Protein AF-A0A947VXH8-F1 (afdb_monomer)

Mean predicted aligned error: 11.14 Å

Secondary structure (DSSP, 8-state):
-HHHHHHHHHHHHHHHHHHHHHHHSTT--SSSS-HHHHHIIIIIHHHHHHHHHHHHHHHHHHTTTTS-HHHHHHHHHHHHHHHHHHHHHHHHHHHHHHHHTTS--TT-THHHHHHHHHHHHHHHHHHHHHHHHHHHHHHHHHHS-------HHHHHHHHHHHHHHHHHHHHHHHHH--TT-SS--HHHHHHHHHHHHHHHHHHHHHHH---SSGGGHHHHHHHHHHHHHHHHHHHHHH-HHHHHHHHHHH--HHHHTT-SSSTTTHHHHHHHHHHHHT-

Solvent-accessible surface area (backbone atoms only — not comparable to full-atom values): 15488 Å² total; per-residue (Å²): 108,68,69,59,54,51,62,67,42,46,63,57,50,47,52,49,52,49,53,50,49,63,70,72,54,70,92,62,76,75,80,76,54,56,67,67,58,50,41,46,58,74,49,42,45,55,52,50,47,54,50,53,52,51,52,51,50,49,38,47,58,52,41,45,92,82,43,53,74,66,55,52,51,49,53,55,48,51,52,51,51,53,49,48,52,54,49,50,51,53,50,51,53,57,52,54,51,64,60,54,74,72,68,79,56,92,89,62,63,62,56,61,59,46,50,49,51,48,55,55,49,50,51,47,51,52,50,54,48,51,51,49,52,54,48,49,55,18,54,49,22,74,81,39,47,35,80,50,93,63,57,67,69,60,46,53,51,49,37,53,51,22,22,53,49,12,40,52,52,44,49,51,47,62,72,66,36,63,83,90,50,92,86,75,51,58,54,60,55,51,50,50,51,42,49,52,55,38,50,50,49,52,52,48,42,72,74,67,59,72,68,101,45,52,32,33,40,55,36,49,26,51,48,30,15,32,46,28,23,42,52,50,54,49,42,49,72,74,31,69,67,52,35,49,51,52,44,57,70,59,58,42,71,77,47,58,80,67,58,49,83,63,98,58,43,70,69,64,54,56,59,55,58,54,55,64,73,74,106

Radius of gyration: 21.34 Å; Cα contacts (8 Å, |Δi|>4): 171; chains: 1; bounding box: 48×43×65 Å

pLDDT: mean 75.25, std 17.63, range [38.81, 98.25]

Structure (mmCIF, N/CA/C/O backbone):
data_AF-A0A947VXH8-F1
#
_entry.id   AF-A0A947VXH8-F1
#
loop_
_atom_site.group_PDB
_atom_site.id
_atom_site.type_symbol
_atom_site.label_atom_id
_atom_site.label_alt_id
_atom_site.label_comp_id
_atom_site.label_asym_id
_atom_site.label_entity_id
_atom_site.label_seq_id
_atom_site.pdbx_PDB_ins_code
_atom_site.Cartn_x
_atom_site.Cartn_y
_atom_site.Cartn_z
_atom_site.occupancy
_atom_site.B_iso_or_equiv
_atom_site.auth_seq_id
_atom_site.auth_comp_id
_atom_site.auth_asym_id
_atom_site.auth_atom_id
_atom_site.pdbx_PDB_model_num
ATOM 1 N N . MET A 1 1 ? -0.983 -11.469 -20.029 1.00 56.12 1 MET A N 1
ATOM 2 C CA . MET A 1 1 ? -2.103 -10.559 -19.688 1.00 56.12 1 MET A CA 1
ATOM 3 C C . MET A 1 1 ? -2.972 -11.088 -18.547 1.00 56.12 1 MET A C 1
ATOM 5 O O . MET A 1 1 ? -3.083 -10.397 -17.545 1.00 56.12 1 MET A O 1
ATOM 9 N N . LEU A 1 2 ? -3.517 -12.311 -18.639 1.00 65.00 2 LEU A N 1
ATOM 10 C CA . LEU A 1 2 ? -4.359 -12.906 -17.585 1.00 65.00 2 LEU A CA 1
ATOM 11 C C . LEU A 1 2 ? -3.667 -12.973 -16.213 1.00 65.00 2 LEU A C 1
ATOM 13 O O . LEU A 1 2 ? -4.252 -12.554 -15.225 1.00 65.00 2 LEU A O 1
ATOM 17 N N . LEU A 1 3 ? -2.407 -13.424 -16.160 1.00 63.09 3 LEU A N 1
ATOM 18 C CA . LEU A 1 3 ? -1.633 -13.502 -14.912 1.00 63.09 3 LEU A CA 1
ATOM 19 C C . LEU A 1 3 ? -1.479 -12.132 -14.232 1.00 63.09 3 LEU A C 1
ATOM 21 O O . LEU A 1 3 ? -1.673 -12.019 -13.028 1.00 63.09 3 LEU A O 1
ATOM 25 N N . VAL A 1 4 ? -1.185 -11.086 -15.012 1.00 60.59 4 VAL A N 1
ATOM 26 C CA . VAL A 1 4 ? -1.066 -9.710 -14.508 1.00 60.59 4 VAL A CA 1
ATOM 27 C C . VAL A 1 4 ? -2.409 -9.252 -13.945 1.00 60.59 4 VAL A C 1
ATOM 29 O O . VAL A 1 4 ? -2.472 -8.828 -12.802 1.00 60.59 4 VAL A O 1
ATOM 32 N N . PHE A 1 5 ? -3.502 -9.429 -14.690 1.00 67.19 5 PHE A N 1
ATOM 33 C CA . PHE A 1 5 ? -4.848 -9.080 -14.226 1.00 67.19 5 PHE A CA 1
ATOM 34 C C . PHE A 1 5 ? -5.235 -9.810 -12.929 1.00 67.19 5 PHE A C 1
ATOM 36 O O . PHE A 1 5 ? -5.772 -9.201 -12.006 1.00 67.19 5 PHE A O 1
ATOM 43 N N . LEU A 1 6 ? -4.895 -11.097 -12.822 1.00 70.75 6 LEU A N 1
ATOM 44 C CA . LEU A 1 6 ? -5.161 -11.916 -11.640 1.00 70.75 6 LEU A CA 1
ATOM 45 C C . LEU A 1 6 ? -4.360 -11.430 -10.422 1.00 70.75 6 LEU A C 1
ATOM 47 O O . LEU A 1 6 ? -4.910 -11.342 -9.327 1.00 70.75 6 LEU A O 1
ATOM 51 N N . LEU A 1 7 ? -3.099 -11.030 -10.624 1.00 65.50 7 LEU A N 1
ATOM 52 C CA . LEU A 1 7 ? -2.254 -10.427 -9.587 1.00 65.50 7 LEU A CA 1
ATOM 53 C C . LEU A 1 7 ? -2.765 -9.056 -9.132 1.00 65.50 7 LEU A C 1
ATOM 55 O O . LEU A 1 7 ? -2.650 -8.730 -7.955 1.00 65.50 7 LEU A O 1
ATOM 59 N N . LEU A 1 8 ? -3.353 -8.267 -10.032 1.00 65.94 8 LEU A N 1
ATOM 60 C CA . LEU A 1 8 ? -3.939 -6.968 -9.690 1.00 65.94 8 LEU A CA 1
ATOM 61 C C . LEU A 1 8 ? -5.237 -7.097 -8.886 1.00 65.94 8 LEU A C 1
ATOM 63 O O . LEU A 1 8 ? -5.522 -6.271 -8.022 1.00 65.94 8 LEU A O 1
ATOM 67 N N . ILE A 1 9 ? -6.017 -8.143 -9.156 1.00 71.62 9 ILE A N 1
ATOM 68 C CA . ILE A 1 9 ? -7.325 -8.366 -8.536 1.00 71.62 9 ILE A CA 1
ATOM 69 C C . ILE A 1 9 ? -7.227 -9.138 -7.216 1.00 71.62 9 ILE A C 1
ATOM 71 O O . ILE A 1 9 ? -8.076 -8.954 -6.346 1.00 71.62 9 ILE A O 1
ATOM 75 N N . LEU A 1 10 ? -6.197 -9.965 -7.028 1.00 68.81 10 LEU A N 1
ATOM 76 C CA . LEU A 1 10 ? -6.011 -10.798 -5.833 1.00 68.81 10 LEU A CA 1
ATOM 77 C C . LEU A 1 10 ? -6.116 -10.021 -4.505 1.00 68.81 10 LEU A C 1
ATOM 79 O O . LEU A 1 10 ? -6.868 -10.465 -3.635 1.00 68.81 10 LEU A O 1
ATOM 83 N N . PRO A 1 11 ? -5.466 -8.851 -4.337 1.00 59.22 11 PRO A N 1
ATOM 84 C CA . PRO A 1 11 ? -5.607 -8.053 -3.119 1.00 59.22 11 PRO A CA 1
ATOM 85 C C . PRO A 1 11 ? -7.039 -7.543 -2.910 1.00 59.22 11 PRO A C 1
ATOM 87 O O . PRO A 1 11 ? -7.552 -7.565 -1.792 1.00 59.22 11 PRO A O 1
ATOM 90 N N . ILE A 1 12 ? -7.714 -7.140 -3.991 1.00 65.38 12 ILE A N 1
ATOM 91 C CA . ILE A 1 12 ? -9.094 -6.635 -3.962 1.00 65.38 12 ILE A CA 1
ATOM 92 C C . ILE A 1 12 ? -10.063 -7.760 -3.580 1.00 65.38 12 ILE A C 1
ATOM 94 O O . ILE A 1 12 ? -10.933 -7.566 -2.729 1.00 65.38 12 ILE A O 1
ATOM 98 N N . LEU A 1 13 ? -9.896 -8.953 -4.158 1.00 69.44 13 LEU A N 1
ATOM 99 C CA . LEU A 1 13 ? -10.679 -10.135 -3.796 1.00 69.44 13 LEU A CA 1
ATOM 100 C C . LEU A 1 13 ? -10.416 -10.550 -2.352 1.00 69.44 13 LEU A C 1
ATOM 102 O O . LEU A 1 13 ? -11.371 -10.786 -1.620 1.00 69.44 13 LEU A O 1
ATOM 106 N N . GLY A 1 14 ? -9.155 -10.569 -1.916 1.00 65.69 14 GLY A N 1
ATOM 107 C CA . GLY A 1 14 ? -8.789 -10.861 -0.531 1.00 65.69 14 GLY A CA 1
ATOM 108 C C . GLY A 1 14 ? -9.429 -9.887 0.460 1.00 65.69 14 GLY A C 1
ATOM 109 O O . GLY A 1 14 ? -9.957 -10.307 1.483 1.00 65.69 14 GLY A O 1
ATOM 110 N N . MET A 1 15 ? -9.474 -8.590 0.155 1.00 59.06 15 MET A N 1
ATOM 111 C CA . MET A 1 15 ? -10.184 -7.618 0.997 1.00 59.06 15 MET A CA 1
ATOM 112 C C . MET A 1 15 ? -11.704 -7.824 0.966 1.00 59.06 15 MET A C 1
ATOM 114 O O . MET A 1 15 ? -12.359 -7.778 2.006 1.00 59.06 15 MET A O 1
ATOM 118 N N . THR A 1 16 ? -12.267 -8.094 -0.214 1.00 63.12 16 THR A N 1
ATOM 119 C CA . THR A 1 16 ? -13.716 -8.254 -0.408 1.00 63.12 16 THR A CA 1
ATOM 120 C C . THR A 1 16 ? -14.242 -9.502 0.294 1.00 63.12 16 THR A C 1
ATOM 122 O O . THR A 1 16 ? -15.236 -9.428 1.013 1.00 63.12 16 THR A O 1
ATOM 125 N N . VAL A 1 17 ? -13.556 -10.638 0.144 1.00 64.19 17 VAL A N 1
ATOM 126 C CA . VAL A 1 17 ? -13.882 -11.891 0.838 1.00 64.19 17 VAL A CA 1
ATOM 127 C C . VAL A 1 17 ? -13.834 -11.676 2.348 1.00 64.19 17 VAL A C 1
ATOM 129 O O . VAL A 1 17 ? -14.751 -12.097 3.047 1.00 64.19 17 VAL A O 1
ATOM 132 N N . GLY A 1 18 ? -12.849 -10.931 2.850 1.00 57.16 18 GLY A N 1
ATOM 133 C CA . GLY A 1 18 ? -12.725 -10.654 4.281 1.00 57.16 18 GLY A CA 1
ATOM 134 C C . GLY A 1 18 ? -13.836 -9.811 4.830 1.00 57.16 18 GLY A C 1
ATOM 135 O O . GLY A 1 18 ? -14.418 -10.139 5.862 1.00 57.16 18 GLY A O 1
ATOM 136 N N . PHE A 1 19 ? -14.190 -8.771 4.090 1.00 57.06 19 PHE A N 1
ATOM 137 C CA . PHE A 1 19 ? -15.313 -7.925 4.432 1.00 57.06 19 PHE A CA 1
ATOM 138 C C . PHE A 1 19 ? -16.643 -8.697 4.427 1.00 57.06 19 PHE A C 1
ATOM 140 O O . PHE A 1 19 ? -17.452 -8.546 5.343 1.00 57.06 19 PHE A O 1
ATOM 147 N N . ILE A 1 20 ? -16.865 -9.553 3.423 1.00 61.38 20 ILE A N 1
ATOM 148 C CA . ILE A 1 20 ? -18.061 -10.397 3.307 1.00 61.38 20 ILE A CA 1
ATOM 149 C C . ILE A 1 20 ? -18.133 -11.379 4.480 1.00 61.38 20 ILE A C 1
ATOM 151 O O . ILE A 1 20 ? -19.142 -11.406 5.183 1.00 61.38 20 ILE A O 1
ATOM 155 N N . PHE A 1 21 ? -17.071 -12.141 4.745 1.00 57.16 21 PHE A N 1
ATOM 156 C CA . PHE A 1 21 ? -17.050 -13.092 5.859 1.00 57.16 21 PHE A CA 1
ATOM 157 C C . PHE A 1 21 ? -17.277 -12.395 7.201 1.00 57.16 21 PHE A C 1
ATOM 159 O O . PHE A 1 21 ? -18.164 -12.806 7.947 1.00 57.16 21 PHE A O 1
ATOM 166 N N . TYR A 1 22 ? -16.582 -11.285 7.468 1.00 54.47 22 TYR A N 1
ATOM 167 C CA . TYR A 1 22 ? -16.789 -10.489 8.680 1.00 54.47 22 TYR A CA 1
ATOM 168 C C . TYR A 1 22 ? -18.253 -10.055 8.851 1.00 54.47 22 TYR A C 1
ATOM 170 O O . TYR A 1 22 ? -18.817 -10.143 9.941 1.00 54.47 22 TYR A O 1
ATOM 178 N N . ARG A 1 23 ? -18.906 -9.638 7.759 1.00 55.66 23 ARG A N 1
ATOM 179 C CA . ARG A 1 23 ? -20.305 -9.198 7.774 1.00 55.66 23 ARG A CA 1
ATOM 180 C C . ARG A 1 23 ? -21.299 -10.334 8.033 1.00 55.66 23 ARG A C 1
ATOM 182 O O . ARG A 1 23 ? -22.313 -10.093 8.686 1.00 55.66 23 ARG A O 1
ATOM 189 N N . PHE A 1 24 ? -21.053 -11.536 7.510 1.00 63.22 24 PHE A N 1
ATOM 190 C CA . PHE A 1 24 ? -22.023 -12.639 7.558 1.00 63.22 24 PHE A CA 1
ATOM 191 C C . PHE A 1 24 ? -21.820 -13.618 8.724 1.00 63.22 24 PHE A C 1
ATOM 193 O O . PHE A 1 24 ? -22.759 -14.335 9.065 1.00 63.22 24 PHE A O 1
ATOM 200 N N . GLN A 1 25 ? -20.652 -13.645 9.375 1.00 56.59 25 GLN A N 1
ATOM 201 C CA . GLN A 1 25 ? -20.334 -14.630 10.424 1.00 56.59 25 GLN A CA 1
ATOM 202 C C . GLN A 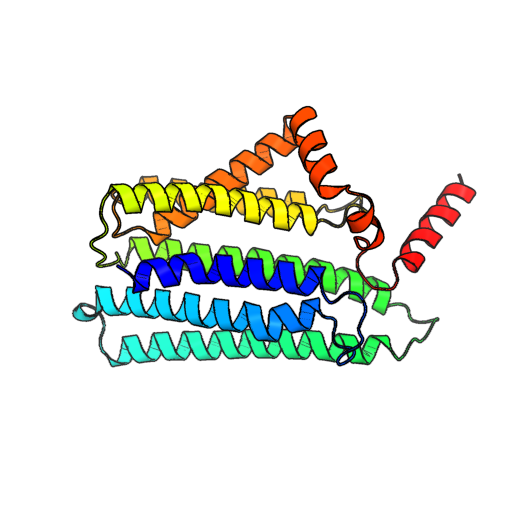1 25 ? -20.566 -14.158 11.867 1.00 56.59 25 GLN A C 1
ATOM 204 O O . GLN A 1 25 ? -20.073 -14.786 12.802 1.00 56.59 25 GLN A O 1
ATOM 209 N N . GLY A 1 26 ? -21.343 -13.087 12.059 1.00 44.88 26 GLY A N 1
ATOM 210 C CA . GLY A 1 26 ? -21.628 -12.488 13.365 1.00 44.88 26 GLY A CA 1
ATOM 211 C C . GLY A 1 26 ? -21.722 -13.484 14.536 1.00 44.88 26 GLY A C 1
ATOM 212 O O . GLY A 1 26 ? -22.539 -14.404 14.525 1.00 44.88 26 GLY A O 1
ATOM 213 N N . LYS A 1 27 ? -20.896 -13.236 15.564 1.00 47.03 27 LYS A N 1
ATOM 214 C CA . LYS A 1 27 ? -20.970 -13.793 16.930 1.00 47.03 27 LYS A CA 1
ATOM 215 C C . LYS A 1 27 ? -20.927 -15.321 17.088 1.00 47.03 27 LYS A C 1
ATOM 217 O O . LYS A 1 27 ? -21.407 -15.823 18.101 1.00 47.03 27 LYS A O 1
ATOM 222 N N . LYS A 1 28 ? -20.388 -16.088 16.138 1.00 43.75 28 LYS A N 1
ATOM 223 C CA . LYS A 1 28 ? -20.191 -17.531 16.363 1.00 43.75 28 LYS A CA 1
ATOM 224 C C . LYS A 1 28 ? -18.760 -17.812 16.806 1.00 43.75 28 LYS A C 1
ATOM 226 O O . LYS A 1 28 ? -17.837 -17.661 16.015 1.00 43.75 28 LYS A O 1
ATOM 231 N N . ASP A 1 29 ? -18.627 -18.258 18.058 1.00 47.09 29 ASP A N 1
ATOM 232 C CA . ASP A 1 29 ? -17.407 -18.686 18.765 1.00 47.09 29 ASP A CA 1
ATOM 233 C C . ASP A 1 29 ? -16.728 -19.924 18.146 1.00 47.09 29 ASP A C 1
ATOM 235 O O . ASP A 1 29 ? -16.345 -20.869 18.841 1.00 47.09 29 ASP A O 1
ATOM 239 N N . LEU A 1 30 ? -16.570 -19.976 16.826 1.00 38.81 30 LEU A N 1
ATOM 240 C CA . LEU A 1 30 ? -15.744 -20.998 16.203 1.00 38.81 30 LEU A CA 1
ATOM 241 C C . LEU A 1 30 ? -14.279 -20.643 16.503 1.00 38.81 30 LEU A C 1
ATOM 243 O O . LEU A 1 30 ? -13.701 -19.759 15.885 1.00 38.81 30 LEU A O 1
ATOM 247 N N . PHE A 1 31 ? -13.727 -21.342 17.502 1.00 41.84 31 PHE A N 1
ATOM 248 C CA . PHE A 1 31 ? -12.346 -21.312 18.015 1.00 41.84 31 PHE A CA 1
ATOM 249 C C . PHE A 1 31 ? -11.973 -20.290 19.101 1.00 41.84 31 PHE A C 1
ATOM 251 O O . PHE A 1 31 ? -10.841 -20.344 19.576 1.00 41.84 31 PHE A O 1
ATOM 258 N N . LYS A 1 32 ? -12.877 -19.413 19.570 1.00 49.34 32 LYS A N 1
ATOM 259 C CA . LYS A 1 32 ? -12.555 -18.316 20.527 1.00 49.34 32 LYS A CA 1
ATOM 260 C C . LYS A 1 32 ? -11.380 -17.416 20.088 1.00 49.34 32 LYS A C 1
ATOM 262 O O . LYS A 1 32 ? -10.896 -16.618 20.883 1.00 49.34 32 LYS A O 1
ATOM 267 N N . ILE A 1 33 ? -10.902 -17.573 18.856 1.00 50.28 33 ILE A N 1
ATOM 268 C CA . ILE A 1 33 ? -9.989 -16.657 18.186 1.00 50.28 33 ILE A CA 1
ATOM 269 C C . ILE A 1 33 ? -10.886 -15.567 17.616 1.00 50.28 33 ILE A C 1
ATOM 271 O O . ILE A 1 33 ? -11.900 -15.880 16.991 1.00 50.28 33 ILE A O 1
ATOM 275 N N . ASP A 1 34 ? -10.529 -14.308 17.848 1.00 59.62 34 ASP A N 1
ATOM 276 C CA . ASP A 1 34 ? -11.215 -13.179 17.230 1.00 59.62 34 ASP A CA 1
ATOM 277 C C . ASP A 1 34 ? -11.275 -13.416 15.710 1.00 59.62 34 ASP A C 1
ATOM 279 O O . ASP A 1 34 ? -10.246 -13.622 15.059 1.00 59.62 34 ASP A O 1
ATOM 283 N N . LEU A 1 35 ? -12.485 -13.444 15.143 1.00 57.75 35 LEU A N 1
ATOM 284 C CA . LEU A 1 35 ? -12.728 -13.701 13.719 1.00 57.75 35 LEU A CA 1
ATOM 285 C C . LEU A 1 35 ? -11.850 -12.804 12.830 1.00 57.75 35 LEU A C 1
ATOM 287 O O . LEU A 1 35 ? -11.390 -13.226 11.768 1.00 57.75 35 LEU A O 1
ATOM 291 N N . VAL A 1 36 ? -11.581 -11.581 13.292 1.00 57.62 36 VAL A N 1
ATOM 292 C CA . VAL A 1 36 ? -10.704 -10.615 12.627 1.00 57.62 36 VAL A CA 1
ATOM 293 C C . VAL A 1 36 ? -9.255 -11.112 12.597 1.00 57.62 36 VAL A C 1
ATOM 295 O O . VAL A 1 36 ? -8.622 -11.116 11.540 1.00 57.62 36 VAL A O 1
ATOM 298 N N . GLN A 1 37 ? -8.738 -11.597 13.727 1.00 64.12 37 GLN A N 1
ATOM 299 C CA . GLN A 1 37 ? -7.389 -12.162 13.829 1.00 64.12 37 GLN A CA 1
ATOM 300 C C . GLN A 1 37 ? -7.239 -13.434 12.993 1.00 64.12 37 GLN A C 1
ATOM 302 O O . GLN A 1 37 ? -6.219 -13.613 12.322 1.00 64.12 37 GLN A O 1
ATOM 307 N N . PHE A 1 38 ? -8.263 -14.293 12.983 1.00 67.94 38 PHE A N 1
ATOM 308 C CA . PHE A 1 38 ? -8.296 -15.473 12.123 1.00 67.94 38 PHE A CA 1
ATOM 309 C C . PHE A 1 38 ? -8.213 -15.069 10.648 1.00 67.94 38 PHE A C 1
ATOM 311 O O . PHE A 1 38 ? -7.389 -15.596 9.903 1.00 67.94 38 PHE A O 1
ATOM 318 N N . TYR A 1 39 ? -9.010 -14.084 10.229 1.00 66.12 39 TYR A N 1
ATOM 319 C CA . TYR A 1 39 ? -9.008 -13.619 8.848 1.00 66.12 39 TYR A CA 1
ATOM 320 C C . TYR A 1 39 ? -7.652 -13.042 8.427 1.00 66.12 39 TYR A C 1
ATOM 322 O O . TYR A 1 39 ? -7.111 -13.406 7.377 1.00 66.12 39 TYR A O 1
ATOM 330 N N . TYR A 1 40 ? -7.075 -12.166 9.255 1.00 67.62 40 TYR A N 1
ATOM 331 C CA . TYR A 1 40 ? -5.768 -11.578 8.978 1.00 67.62 40 TYR A CA 1
ATOM 332 C C . TYR A 1 40 ? -4.673 -12.635 8.878 1.00 67.62 40 TYR A C 1
ATOM 334 O O . TYR A 1 40 ? -3.866 -12.592 7.950 1.00 67.62 40 TYR A O 1
ATOM 342 N N . THR A 1 41 ? -4.680 -13.603 9.791 1.00 73.88 41 THR A N 1
ATOM 343 C CA . THR A 1 41 ? -3.629 -14.617 9.889 1.00 73.88 41 THR A CA 1
ATOM 344 C C . THR A 1 41 ? -3.754 -15.676 8.796 1.00 73.88 41 THR A C 1
ATOM 346 O O . THR A 1 41 ? -2.769 -16.013 8.152 1.00 73.88 41 THR A O 1
ATOM 349 N N . PHE A 1 42 ? -4.951 -16.201 8.541 1.00 73.25 42 PHE A N 1
ATOM 350 C CA . PHE A 1 42 ? -5.110 -17.388 7.695 1.00 73.25 42 PHE A CA 1
ATOM 351 C C . PHE A 1 42 ? -5.553 -17.094 6.263 1.00 73.25 42 PHE A C 1
ATOM 353 O O . PHE A 1 42 ? -5.442 -17.973 5.413 1.00 73.25 42 PHE A O 1
ATOM 360 N N . ILE A 1 43 ? -6.038 -15.882 5.972 1.00 73.25 43 ILE A N 1
ATOM 361 C CA . ILE A 1 43 ? -6.506 -15.523 4.627 1.00 73.25 43 ILE A CA 1
ATOM 362 C C . ILE A 1 43 ? -5.719 -14.335 4.082 1.00 73.25 43 ILE A C 1
ATOM 364 O O . ILE A 1 43 ? -5.056 -14.462 3.052 1.00 73.25 43 ILE A O 1
ATOM 368 N N . LEU A 1 44 ? -5.739 -13.192 4.773 1.00 70.00 44 LEU A N 1
ATOM 369 C CA . LEU A 1 44 ? -5.125 -11.975 4.241 1.00 70.00 44 LEU A CA 1
ATOM 370 C C . LEU A 1 44 ? -3.599 -12.092 4.151 1.00 70.00 44 LEU A C 1
ATOM 372 O O . LEU A 1 44 ? -3.034 -11.807 3.099 1.00 70.00 44 LEU A O 1
ATOM 376 N N . SER A 1 45 ? -2.931 -12.521 5.225 1.00 78.94 45 SER A N 1
ATOM 377 C CA . SER A 1 45 ? -1.469 -12.603 5.259 1.00 78.94 45 SER A CA 1
ATOM 378 C C . SER A 1 45 ? -0.905 -13.575 4.206 1.00 78.94 45 SER A C 1
ATOM 380 O O . SER A 1 45 ? -0.025 -13.153 3.456 1.00 78.94 45 SER A O 1
ATOM 382 N N . PRO A 1 46 ? -1.445 -14.799 4.012 1.00 77.81 46 PRO A N 1
ATOM 383 C CA . PRO A 1 46 ? -1.020 -15.679 2.921 1.00 77.81 46 PRO A CA 1
ATOM 384 C C . PRO A 1 46 ? -1.264 -15.097 1.522 1.00 77.81 46 PRO A C 1
ATOM 386 O O . PRO A 1 46 ? -0.414 -15.238 0.645 1.00 77.81 46 PRO A O 1
ATOM 389 N N . ILE A 1 47 ? -2.389 -14.407 1.299 1.00 78.62 47 ILE A N 1
ATOM 390 C CA . ILE A 1 47 ? -2.662 -13.736 0.016 1.00 78.62 47 ILE A CA 1
ATOM 391 C C . ILE A 1 47 ? -1.623 -12.642 -0.247 1.00 78.62 47 ILE A C 1
ATOM 393 O O . ILE A 1 47 ? -1.054 -12.577 -1.337 1.00 78.62 47 ILE A O 1
ATOM 397 N N . VAL A 1 48 ? -1.349 -11.806 0.757 1.00 78.06 48 VAL A N 1
ATOM 398 C CA . VAL A 1 48 ? -0.340 -10.744 0.675 1.00 78.06 48 VAL A CA 1
ATOM 399 C C . VAL A 1 48 ? 1.050 -11.340 0.460 1.00 78.06 48 VAL A C 1
ATOM 401 O O . VAL A 1 48 ? 1.795 -10.832 -0.372 1.00 78.06 48 VAL A O 1
ATOM 404 N N . PHE A 1 49 ? 1.383 -12.444 1.132 1.00 85.06 49 PHE A N 1
ATOM 405 C CA . PHE A 1 49 ? 2.638 -13.162 0.929 1.00 85.06 49 PHE A CA 1
ATOM 406 C C . PHE A 1 49 ? 2.818 -13.585 -0.523 1.00 85.06 49 PHE A C 1
ATOM 408 O O . PHE A 1 49 ? 3.812 -13.225 -1.148 1.00 85.06 49 PHE A O 1
ATOM 415 N N . VAL A 1 50 ? 1.845 -14.322 -1.067 1.00 83.50 50 VAL A N 1
ATOM 416 C CA . VAL A 1 50 ? 1.884 -14.808 -2.450 1.00 83.50 50 VAL A CA 1
ATOM 417 C C . VAL A 1 50 ? 1.981 -13.635 -3.417 1.00 83.50 50 VAL A C 1
ATOM 419 O O . VAL A 1 50 ? 2.762 -13.683 -4.368 1.00 83.50 50 VAL A O 1
ATOM 422 N N . TRP A 1 51 ? 1.236 -12.561 -3.159 1.00 82.31 51 TRP A N 1
ATOM 423 C CA . TRP A 1 51 ? 1.256 -11.367 -3.991 1.00 82.31 51 TRP A CA 1
ATOM 424 C C . TRP A 1 51 ? 2.629 -10.682 -3.994 1.00 82.31 51 TRP A C 1
ATOM 426 O O . TRP A 1 51 ? 3.218 -10.526 -5.064 1.00 82.31 51 TRP A O 1
ATOM 436 N N . ILE A 1 52 ? 3.182 -10.343 -2.822 1.00 82.31 52 ILE A N 1
ATOM 437 C CA . ILE A 1 52 ? 4.500 -9.696 -2.717 1.00 82.31 52 ILE A CA 1
ATOM 438 C C . ILE A 1 52 ? 5.585 -10.611 -3.288 1.00 82.31 52 ILE A C 1
ATOM 440 O O . ILE A 1 52 ? 6.412 -10.157 -4.076 1.00 82.31 52 ILE A O 1
ATOM 444 N N . LYS A 1 53 ? 5.554 -11.904 -2.948 1.00 86.94 53 LYS A N 1
ATOM 445 C CA . LYS A 1 53 ? 6.506 -12.892 -3.463 1.00 86.94 53 LYS A CA 1
ATOM 446 C C . LYS A 1 53 ? 6.484 -12.939 -4.987 1.00 86.94 53 LYS A C 1
ATOM 448 O O . LYS A 1 53 ? 7.536 -12.926 -5.618 1.00 86.94 53 LYS A O 1
ATOM 453 N N . THR A 1 54 ? 5.295 -12.919 -5.587 1.00 83.88 54 THR A N 1
ATOM 454 C CA . THR A 1 54 ? 5.164 -12.896 -7.048 1.00 83.88 54 THR A CA 1
ATOM 455 C C . THR A 1 54 ? 5.705 -11.596 -7.641 1.00 83.88 54 THR A C 1
ATOM 457 O O . THR A 1 54 ? 6.387 -11.640 -8.659 1.00 83.88 54 THR A O 1
ATOM 460 N N . MET A 1 55 ? 5.465 -10.441 -7.010 1.00 81.31 55 MET A N 1
ATOM 461 C CA . MET A 1 55 ? 6.035 -9.167 -7.470 1.00 81.31 55 MET A CA 1
ATOM 462 C C . MET A 1 55 ? 7.567 -9.172 -7.413 1.00 81.31 55 MET A C 1
ATOM 464 O O . MET A 1 55 ? 8.210 -8.777 -8.382 1.00 81.31 55 MET A O 1
ATOM 468 N N . ILE A 1 56 ? 8.151 -9.669 -6.319 1.00 85.00 56 ILE A N 1
ATOM 469 C CA . ILE A 1 56 ? 9.606 -9.815 -6.172 1.00 85.00 56 ILE A CA 1
ATOM 470 C C . ILE A 1 56 ? 10.152 -10.758 -7.242 1.00 85.00 56 ILE A C 1
ATOM 472 O O . ILE A 1 56 ? 11.100 -10.405 -7.937 1.00 85.00 56 ILE A O 1
ATOM 476 N N . PHE A 1 57 ? 9.529 -11.921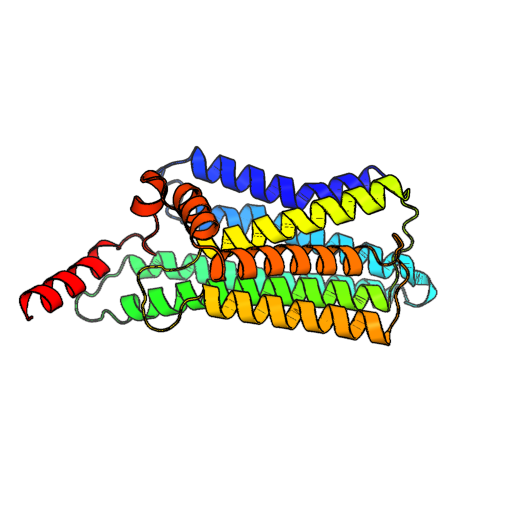 -7.431 1.00 86.44 57 PHE A N 1
ATOM 477 C CA . PHE A 1 57 ? 9.928 -12.868 -8.467 1.00 86.44 57 PHE A CA 1
ATOM 478 C C . PHE A 1 57 ? 9.924 -12.227 -9.860 1.00 86.44 57 PHE A C 1
ATOM 480 O O . PHE A 1 57 ? 10.895 -12.365 -10.598 1.00 86.44 57 PHE A O 1
ATOM 487 N N . LEU A 1 58 ? 8.872 -11.481 -10.212 1.00 83.06 58 LEU A N 1
ATOM 488 C CA . LEU A 1 58 ? 8.778 -10.804 -11.508 1.00 83.06 58 LEU A CA 1
ATOM 489 C C . LEU A 1 58 ? 9.828 -9.695 -11.668 1.00 83.06 58 LEU A C 1
ATOM 491 O O . LEU A 1 58 ? 10.402 -9.565 -12.749 1.00 83.06 58 LEU A O 1
ATOM 495 N N . LEU A 1 59 ? 10.116 -8.932 -10.607 1.00 84.69 59 LEU A N 1
ATOM 496 C CA . LEU A 1 59 ? 11.190 -7.929 -10.594 1.00 84.69 59 LEU A CA 1
ATOM 497 C C . LEU A 1 59 ? 12.564 -8.569 -10.835 1.00 84.69 59 LEU A C 1
ATOM 499 O O . LEU A 1 59 ? 13.342 -8.076 -11.654 1.00 84.69 59 LEU A O 1
ATOM 503 N N . LEU A 1 60 ? 12.847 -9.685 -10.157 1.00 87.38 60 LEU A N 1
ATOM 504 C CA . LEU A 1 60 ? 14.100 -10.428 -10.301 1.00 87.38 60 LEU A CA 1
ATOM 505 C C . LEU A 1 60 ? 14.215 -11.076 -11.685 1.00 87.38 60 LEU A C 1
ATOM 507 O O . LEU A 1 60 ? 15.264 -10.993 -12.318 1.00 87.38 60 LEU A O 1
ATOM 511 N N . GLN A 1 61 ? 13.132 -11.675 -12.190 1.00 84.19 61 GLN A N 1
ATOM 512 C CA . GLN A 1 61 ? 13.108 -12.321 -13.502 1.00 84.19 61 GLN A CA 1
ATOM 513 C C . GLN A 1 61 ? 13.325 -11.315 -14.638 1.00 84.19 61 GLN A C 1
ATOM 515 O O . GLN A 1 61 ? 14.086 -11.595 -15.563 1.00 84.19 61 GLN A O 1
ATOM 520 N N . ALA A 1 62 ? 12.696 -10.136 -14.568 1.00 82.00 62 ALA A N 1
ATOM 521 C CA . ALA A 1 62 ? 12.878 -9.079 -15.564 1.00 82.00 62 ALA A CA 1
ATOM 522 C C . ALA A 1 62 ? 14.353 -8.655 -15.704 1.00 82.00 62 ALA A C 1
ATOM 524 O O . ALA A 1 62 ? 14.787 -8.258 -16.784 1.00 82.00 62 ALA A O 1
ATOM 525 N N . ASN A 1 63 ? 15.133 -8.815 -14.633 1.00 79.75 63 ASN A N 1
ATOM 526 C CA . ASN A 1 63 ? 16.532 -8.414 -14.547 1.00 79.75 63 ASN A CA 1
ATOM 527 C C . ASN A 1 63 ? 17.483 -9.616 -14.413 1.00 79.75 63 ASN A C 1
ATOM 529 O O . ASN A 1 63 ? 18.626 -9.465 -13.991 1.00 79.75 63 ASN A O 1
ATOM 533 N N . ALA A 1 64 ? 17.054 -10.810 -14.840 1.00 82.94 64 ALA A N 1
ATOM 534 C CA . ALA A 1 64 ? 17.844 -12.042 -14.742 1.00 82.94 64 ALA A CA 1
ATOM 535 C C . ALA A 1 64 ? 19.156 -12.026 -15.552 1.00 82.94 64 ALA A C 1
ATOM 537 O O . ALA A 1 64 ? 20.014 -12.875 -15.353 1.00 82.94 64 ALA A O 1
ATOM 538 N N . HIS A 1 65 ? 19.333 -11.066 -16.462 1.00 83.69 65 HIS A N 1
ATOM 539 C CA . HIS A 1 65 ? 20.600 -10.854 -17.167 1.00 83.69 65 HIS A CA 1
ATOM 540 C C . HIS A 1 65 ? 21.656 -10.143 -16.299 1.00 83.69 65 HIS A C 1
ATOM 542 O O . HIS A 1 65 ? 22.842 -10.226 -16.601 1.00 83.69 65 HIS A O 1
ATOM 548 N N . GLN A 1 66 ? 21.232 -9.452 -15.235 1.00 85.50 66 GLN A N 1
ATOM 549 C CA . GLN A 1 66 ? 22.097 -8.731 -14.292 1.00 85.50 66 GLN A CA 1
ATOM 550 C C . GLN A 1 66 ? 22.329 -9.514 -12.997 1.00 85.50 66 GLN A C 1
ATOM 552 O O . GLN A 1 66 ? 23.243 -9.191 -12.246 1.00 85.50 66 GLN A O 1
ATOM 557 N N . LEU A 1 67 ? 21.496 -10.522 -12.729 1.00 85.88 67 LEU A N 1
ATOM 558 C CA . LEU A 1 67 ? 21.498 -11.296 -11.494 1.00 85.88 67 LEU A CA 1
ATOM 559 C C . LEU A 1 67 ? 21.763 -12.768 -11.794 1.00 85.88 67 LEU A C 1
ATOM 561 O O . LEU A 1 67 ? 21.123 -13.376 -12.650 1.00 85.88 67 LEU A O 1
ATOM 565 N N . SER A 1 68 ? 22.668 -13.379 -11.042 1.00 89.75 68 SER A N 1
ATOM 566 C CA . SER A 1 68 ? 22.882 -14.819 -11.080 1.00 89.75 68 SER A CA 1
ATOM 567 C C . SER A 1 68 ? 21.685 -15.576 -10.491 1.00 89.75 68 SER A C 1
ATOM 569 O O . SER A 1 68 ? 20.984 -15.101 -9.596 1.00 89.75 68 SER A O 1
ATOM 571 N N . VAL A 1 69 ? 21.491 -16.826 -10.924 1.00 88.31 69 VAL A N 1
ATOM 572 C CA . VAL A 1 69 ? 20.452 -17.720 -10.370 1.00 88.31 69 VAL A CA 1
ATOM 573 C C . VAL A 1 69 ? 20.581 -17.862 -8.846 1.00 88.31 69 VAL A C 1
ATOM 575 O O . VAL A 1 69 ? 19.575 -17.953 -8.144 1.00 88.31 69 VAL A O 1
ATOM 578 N N . LYS A 1 70 ? 21.816 -17.837 -8.323 1.00 90.62 70 LYS A N 1
ATOM 579 C CA . LYS A 1 70 ? 22.086 -17.894 -6.880 1.00 90.62 70 LYS A CA 1
ATOM 580 C C . LYS A 1 70 ? 21.572 -16.652 -6.153 1.00 90.62 70 LYS A C 1
ATOM 582 O O . LYS A 1 70 ? 20.989 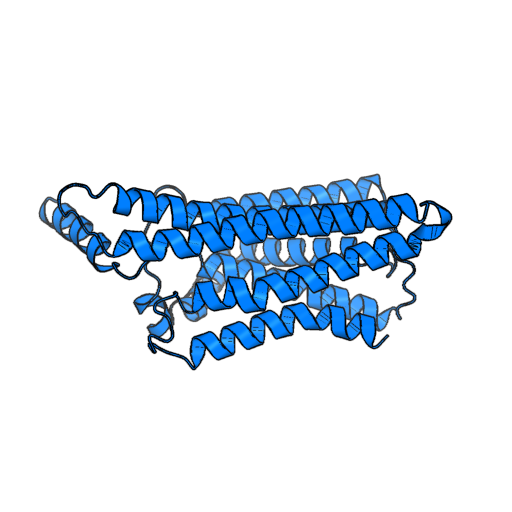-16.797 -5.085 1.00 90.62 70 LYS A O 1
ATOM 587 N N . GLU A 1 71 ? 21.756 -15.463 -6.721 1.00 88.06 71 GLU A N 1
ATOM 588 C CA . GLU A 1 71 ? 21.259 -14.208 -6.141 1.00 88.06 71 GLU A CA 1
ATOM 589 C C . GLU A 1 71 ? 19.733 -14.149 -6.170 1.00 88.06 71 GLU A C 1
ATOM 591 O O . GLU A 1 71 ? 19.118 -13.828 -5.157 1.00 88.06 71 GLU A O 1
ATOM 596 N N . ILE A 1 72 ? 19.115 -14.550 -7.286 1.00 88.56 72 ILE A N 1
ATOM 597 C CA . ILE A 1 72 ? 17.652 -14.630 -7.401 1.00 88.56 72 ILE A CA 1
ATOM 598 C C . ILE A 1 72 ? 17.086 -15.571 -6.328 1.00 88.56 72 ILE A C 1
ATOM 600 O O . ILE A 1 72 ? 16.161 -15.203 -5.601 1.00 88.56 72 ILE A O 1
ATOM 604 N N . TYR A 1 73 ? 17.673 -16.763 -6.182 1.00 88.44 73 TYR A N 1
ATOM 605 C CA . TYR A 1 73 ? 17.275 -17.728 -5.157 1.00 88.44 73 TYR A CA 1
ATOM 606 C C . TYR A 1 73 ? 17.493 -17.198 -3.732 1.00 88.44 73 TYR A C 1
ATOM 608 O O . TYR A 1 73 ? 16.637 -17.384 -2.864 1.00 88.44 73 TYR A O 1
ATOM 616 N N . ALA A 1 74 ? 18.616 -16.519 -3.482 1.00 90.00 74 ALA A N 1
ATOM 617 C CA . ALA A 1 74 ? 18.928 -15.946 -2.178 1.00 90.00 74 ALA A CA 1
ATOM 618 C C . ALA A 1 74 ? 17.919 -14.861 -1.777 1.00 90.00 74 ALA A C 1
ATOM 620 O O . ALA A 1 74 ? 17.440 -14.881 -0.645 1.00 90.00 74 ALA A O 1
ATOM 621 N N . VAL A 1 75 ? 17.545 -13.963 -2.696 1.00 88.69 75 VAL A N 1
ATOM 622 C CA . VAL A 1 75 ? 16.550 -12.910 -2.435 1.00 88.69 75 VAL A CA 1
ATOM 623 C C . VAL A 1 75 ? 15.160 -13.507 -2.194 1.00 88.69 75 VAL A C 1
ATOM 625 O O . VAL A 1 75 ?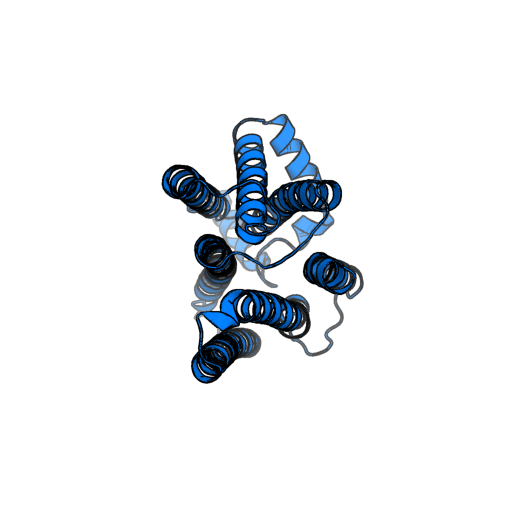 14.504 -13.128 -1.222 1.00 88.69 75 VAL A O 1
ATOM 628 N N . ASP A 1 76 ? 14.724 -14.474 -3.011 1.00 87.44 76 ASP A N 1
ATOM 629 C CA . ASP A 1 76 ? 13.430 -15.152 -2.821 1.00 87.44 76 ASP A CA 1
ATOM 630 C C . ASP A 1 76 ? 13.345 -15.865 -1.462 1.00 87.44 76 ASP A C 1
ATOM 632 O O . ASP A 1 76 ? 12.350 -15.758 -0.729 1.00 87.44 76 ASP A O 1
ATOM 636 N N . THR A 1 77 ? 14.425 -16.560 -1.098 1.00 87.50 77 THR A N 1
ATOM 637 C CA . THR A 1 77 ? 14.531 -17.283 0.170 1.00 87.50 77 THR A CA 1
ATOM 638 C C . THR A 1 77 ? 14.560 -16.312 1.345 1.00 87.50 77 THR A C 1
ATOM 640 O O . THR A 1 77 ? 13.796 -16.487 2.292 1.00 87.50 77 THR A O 1
ATOM 643 N N . ALA A 1 78 ? 15.382 -15.261 1.281 1.00 88.50 78 ALA A N 1
ATOM 644 C CA . ALA A 1 78 ? 15.485 -14.258 2.336 1.00 88.50 78 ALA A CA 1
ATOM 645 C C . ALA A 1 78 ? 14.138 -13.571 2.588 1.00 88.50 78 ALA A C 1
ATOM 647 O O . ALA A 1 78 ? 13.705 -13.483 3.736 1.00 88.50 78 ALA A O 1
ATOM 648 N N . PHE A 1 79 ? 13.433 -13.163 1.526 1.00 89.25 79 PHE A N 1
ATOM 649 C CA . PHE A 1 79 ? 12.088 -12.606 1.648 1.00 89.25 79 PHE A CA 1
ATOM 650 C C . PHE A 1 79 ? 11.130 -13.592 2.327 1.00 89.25 79 PHE A C 1
ATOM 652 O O . PHE A 1 79 ? 10.426 -13.222 3.265 1.00 89.25 79 PHE A O 1
ATOM 659 N N . SER A 1 80 ? 11.134 -14.855 1.893 1.00 89.38 80 SER A N 1
ATOM 660 C CA . SER A 1 80 ? 10.240 -15.884 2.436 1.00 89.38 80 SER A CA 1
ATOM 661 C C . SER A 1 80 ? 10.502 -16.162 3.917 1.00 89.38 80 SER A C 1
ATOM 663 O O . SER A 1 80 ? 9.557 -16.273 4.694 1.00 89.38 80 SER A O 1
ATOM 665 N N . VAL A 1 81 ? 11.773 -16.223 4.323 1.00 85.06 81 VAL A N 1
ATOM 666 C CA . VAL A 1 81 ? 12.175 -16.429 5.721 1.00 85.06 81 VAL A CA 1
ATOM 667 C C . VAL A 1 81 ? 11.792 -15.228 6.582 1.00 85.06 81 VAL A C 1
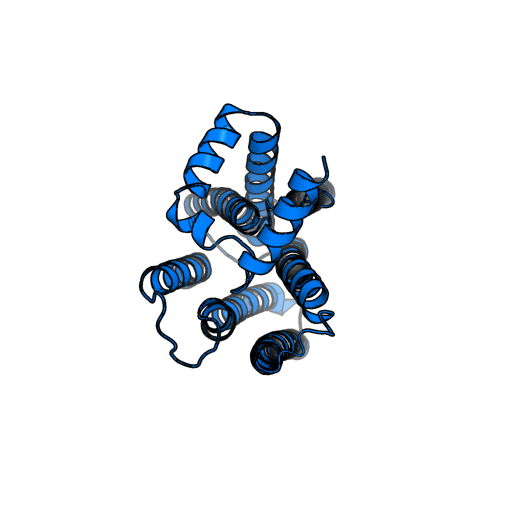ATOM 669 O O . VAL A 1 81 ? 11.169 -15.407 7.625 1.00 85.06 81 VAL A O 1
ATOM 672 N N . ILE A 1 82 ? 12.110 -14.005 6.144 1.00 83.06 82 ILE A N 1
ATOM 673 C CA . ILE A 1 82 ? 11.764 -12.780 6.882 1.00 83.06 82 ILE A CA 1
ATOM 674 C C . ILE A 1 82 ? 10.247 -12.666 7.034 1.00 83.06 82 ILE A C 1
ATOM 676 O O . ILE A 1 82 ? 9.756 -12.404 8.132 1.00 83.06 82 ILE A O 1
ATOM 680 N N . PHE A 1 83 ? 9.494 -12.913 5.960 1.00 86.31 83 PHE A N 1
ATOM 681 C CA . PHE A 1 83 ? 8.040 -12.894 6.014 1.00 86.31 83 PHE A CA 1
ATOM 682 C C . PHE A 1 83 ? 7.502 -13.941 6.989 1.00 86.31 83 PHE A C 1
ATOM 684 O O . PHE A 1 83 ? 6.653 -13.615 7.812 1.00 86.31 83 PHE A O 1
ATOM 691 N N . LEU A 1 84 ? 8.006 -15.179 6.935 1.00 80.94 84 LEU A N 1
ATOM 692 C CA . LEU A 1 84 ? 7.578 -16.247 7.836 1.00 80.94 84 LEU A CA 1
ATOM 693 C C . LEU A 1 84 ? 7.863 -15.898 9.302 1.00 80.94 84 LEU A C 1
ATOM 695 O O . LEU A 1 84 ? 7.019 -16.159 10.153 1.00 80.94 84 LEU A O 1
ATOM 699 N N . LEU A 1 85 ? 9.008 -15.275 9.597 1.00 76.00 85 LEU A N 1
ATOM 700 C CA . LEU A 1 85 ? 9.345 -14.811 10.945 1.00 76.00 85 LEU A CA 1
ATOM 701 C C . LEU A 1 85 ? 8.375 -13.730 11.431 1.00 76.00 85 LEU A C 1
ATOM 703 O O . LEU A 1 85 ? 7.853 -13.836 12.539 1.00 76.00 85 LEU A O 1
ATOM 707 N N . ILE A 1 86 ? 8.093 -12.723 10.597 1.00 78.88 86 ILE A N 1
ATOM 708 C CA . ILE A 1 86 ? 7.124 -11.663 10.916 1.00 78.88 86 ILE A CA 1
ATOM 709 C C . ILE A 1 86 ? 5.732 -12.267 11.117 1.00 78.88 86 ILE A C 1
ATOM 711 O O . ILE A 1 86 ? 5.063 -11.969 12.104 1.00 78.88 86 ILE A O 1
ATOM 715 N N . PHE A 1 87 ? 5.306 -13.144 10.210 1.00 82.00 87 PHE A N 1
ATOM 716 C CA . PHE A 1 87 ? 4.020 -13.823 10.272 1.00 82.00 87 PHE A CA 1
ATOM 717 C C . PHE A 1 87 ? 3.878 -14.656 11.546 1.00 82.00 87 PHE A C 1
ATOM 719 O O . PHE A 1 87 ? 2.895 -14.508 12.267 1.00 82.00 87 PHE A O 1
ATOM 726 N N . ALA A 1 88 ? 4.872 -15.491 11.853 1.00 73.94 88 ALA A N 1
ATOM 727 C CA . ALA A 1 88 ? 4.877 -16.322 13.048 1.00 73.94 88 ALA A CA 1
ATOM 728 C C . ALA A 1 88 ? 4.855 -15.465 14.317 1.00 73.94 88 ALA A C 1
ATOM 730 O O . ALA A 1 88 ? 4.095 -15.766 15.233 1.00 73.94 88 ALA A O 1
ATOM 731 N N . PHE A 1 89 ? 5.628 -14.375 14.359 1.00 72.75 89 PHE A N 1
ATOM 732 C CA . PHE A 1 89 ? 5.609 -13.432 15.474 1.00 72.75 89 PHE A CA 1
ATOM 733 C C . PHE A 1 89 ? 4.218 -12.816 15.669 1.00 72.75 89 PHE A C 1
ATOM 735 O O . PHE A 1 89 ? 3.679 -12.872 16.770 1.00 72.75 89 PHE A O 1
ATOM 742 N N . VAL A 1 90 ? 3.604 -12.292 14.603 1.00 71.38 90 VAL A N 1
ATOM 743 C CA . VAL A 1 90 ? 2.262 -11.688 14.657 1.00 71.38 90 VAL A CA 1
ATOM 744 C C . VAL A 1 90 ? 1.206 -12.717 15.061 1.00 71.38 90 VAL A C 1
ATOM 746 O O . VAL A 1 90 ? 0.381 -12.431 15.926 1.00 71.38 90 VAL A O 1
ATOM 749 N N . ALA A 1 91 ? 1.248 -13.924 14.493 1.00 71.12 91 ALA A N 1
ATOM 750 C CA . ALA A 1 91 ? 0.314 -14.998 14.814 1.00 71.12 91 ALA A CA 1
ATOM 751 C C . ALA A 1 91 ? 0.456 -15.457 16.274 1.00 71.12 91 ALA A C 1
ATOM 753 O O . ALA A 1 91 ? -0.541 -15.539 16.990 1.00 71.12 91 ALA A O 1
ATOM 754 N N . MET A 1 92 ? 1.684 -15.701 16.748 1.00 67.62 92 MET A N 1
ATOM 755 C CA . MET A 1 92 ? 1.946 -16.067 18.144 1.00 67.62 92 MET A CA 1
ATOM 756 C C . MET A 1 92 ? 1.484 -14.969 19.096 1.00 67.62 92 MET A C 1
ATOM 758 O O . MET A 1 92 ? 0.784 -15.264 20.059 1.00 67.62 92 MET A O 1
ATOM 762 N N . HIS A 1 93 ? 1.816 -13.713 18.800 1.00 67.12 93 HIS A N 1
ATOM 763 C CA . HIS A 1 93 ? 1.409 -12.556 19.593 1.00 67.12 93 HIS A CA 1
ATOM 764 C C . HIS A 1 93 ? -0.118 -12.406 19.662 1.00 67.12 93 HIS A C 1
ATOM 766 O O . HIS A 1 93 ? -0.688 -12.153 20.722 1.00 67.12 93 HIS A O 1
ATOM 772 N N . SER A 1 94 ? -0.798 -12.628 18.536 1.00 65.19 94 SER A N 1
ATOM 773 C CA . SER A 1 94 ? -2.259 -12.616 18.453 1.00 65.19 94 SER A CA 1
ATOM 774 C C . SER A 1 94 ? -2.891 -13.718 19.310 1.00 65.19 94 SER A C 1
ATOM 776 O O . SER A 1 94 ? -3.881 -13.481 20.000 1.00 65.19 94 SER A O 1
ATOM 778 N N . VAL A 1 95 ? -2.315 -14.922 19.294 1.00 63.78 95 VAL A N 1
ATOM 779 C CA . VAL A 1 95 ? -2.825 -16.082 20.036 1.00 63.78 95 VAL A CA 1
ATOM 780 C C . VAL A 1 95 ? -2.565 -15.951 21.541 1.00 63.78 95 VAL A C 1
ATOM 782 O O . VAL A 1 95 ? -3.471 -16.196 22.340 1.00 63.78 95 VAL A O 1
ATOM 785 N N . THR A 1 96 ? -1.366 -15.533 21.957 1.00 59.50 96 THR A N 1
ATOM 786 C CA . THR A 1 96 ? -0.996 -15.415 23.381 1.00 59.50 96 THR A CA 1
ATOM 787 C C . THR A 1 96 ? -1.809 -14.350 24.112 1.00 59.50 96 THR A C 1
ATOM 789 O O . THR A 1 96 ? -2.183 -14.564 25.268 1.00 59.50 96 THR A O 1
ATOM 792 N N . LYS A 1 97 ? -2.175 -13.254 23.434 1.00 58.25 97 LYS A N 1
ATOM 793 C CA . LYS A 1 97 ? -3.072 -12.224 23.982 1.00 58.25 97 LYS A CA 1
ATOM 794 C C . LYS A 1 97 ? -4.440 -12.806 24.364 1.00 58.25 97 LYS A C 1
ATOM 796 O O . LYS A 1 97 ? -4.931 -12.580 25.470 1.00 58.25 97 LYS A O 1
ATOM 801 N N . THR A 1 98 ? -5.028 -13.603 23.473 1.00 56.19 98 THR A N 1
ATOM 802 C CA . THR A 1 98 ? -6.356 -14.216 23.651 1.00 56.19 98 THR A CA 1
ATOM 803 C C . THR A 1 98 ? -6.393 -15.204 24.823 1.00 56.19 98 THR A C 1
ATOM 805 O O . THR A 1 98 ? -7.425 -15.359 25.479 1.00 56.19 98 THR A O 1
ATOM 808 N N . PHE A 1 99 ? -5.267 -15.852 25.139 1.00 54.88 99 PHE A N 1
ATOM 809 C CA . PHE A 1 99 ? -5.157 -16.727 26.309 1.00 54.88 99 PHE A CA 1
ATOM 810 C C . PHE A 1 99 ? -5.037 -15.959 27.633 1.00 54.88 99 PHE A C 1
ATOM 812 O O . PHE A 1 99 ? -5.644 -16.376 28.618 1.00 54.88 99 PHE A O 1
ATOM 819 N N . HIS A 1 100 ? -4.308 -14.839 27.668 1.00 49.41 100 HIS A N 1
ATOM 820 C CA . HIS A 1 100 ? -4.087 -14.075 28.905 1.00 49.41 100 HIS A CA 1
ATOM 821 C C . HIS A 1 100 ? -5.310 -13.264 29.359 1.00 49.41 100 HIS A C 1
ATOM 823 O O . HIS A 1 100 ? -5.542 -13.137 30.558 1.00 49.41 100 HIS A O 1
ATOM 829 N N . LEU A 1 101 ? -6.157 -12.807 28.430 1.00 53.34 101 LEU A N 1
ATOM 830 C CA . LEU A 1 101 ? -7.388 -12.059 28.740 1.00 53.34 101 LEU A CA 1
ATOM 831 C C . LEU A 1 101 ? -8.422 -12.842 29.583 1.00 53.34 101 LEU A C 1
ATOM 833 O O . LEU A 1 101 ? -9.368 -12.248 30.100 1.00 53.34 101 LEU A O 1
ATOM 837 N N . LYS A 1 102 ? -8.261 -14.165 29.746 1.00 52.38 102 LYS A N 1
ATOM 838 C CA . LYS A 1 102 ? -9.154 -15.006 30.565 1.00 52.38 102 LYS A CA 1
ATOM 839 C C . LYS A 1 102 ? -8.796 -15.069 32.050 1.00 52.38 102 LYS A C 1
ATOM 841 O O . LYS A 1 102 ? -9.675 -15.401 32.840 1.00 52.38 102 LYS A O 1
ATOM 846 N N . ASN A 1 103 ? -7.568 -14.732 32.439 1.00 51.97 103 ASN A N 1
ATOM 847 C CA . ASN A 1 103 ? -7.149 -14.702 33.841 1.00 51.97 103 ASN A CA 1
ATOM 848 C C . ASN A 1 103 ? -7.156 -13.250 34.334 1.00 51.97 103 ASN A C 1
ATOM 850 O O . ASN A 1 103 ? -6.120 -12.593 34.375 1.00 51.97 103 ASN A O 1
ATOM 854 N N . LYS A 1 104 ? -8.349 -12.733 34.650 1.00 53.66 104 LYS A N 1
ATOM 855 C CA . LYS A 1 104 ? -8.523 -11.379 35.195 1.00 53.66 104 LYS A CA 1
ATOM 856 C C . LYS A 1 104 ? -8.155 -11.355 36.680 1.00 53.66 104 LYS A C 1
ATOM 858 O O . LYS A 1 104 ? -8.877 -11.933 37.488 1.00 53.66 104 LYS A O 1
ATOM 863 N N . ASP A 1 105 ? -7.093 -10.636 37.029 1.00 52.25 105 ASP A N 1
ATOM 864 C CA . ASP A 1 105 ? -6.938 -10.074 38.371 1.00 52.25 105 ASP A CA 1
ATOM 865 C C . ASP A 1 105 ? -7.523 -8.646 38.360 1.00 52.25 105 ASP A C 1
ATOM 867 O O . ASP A 1 105 ? -6.985 -7.779 37.667 1.00 52.25 105 ASP A O 1
ATOM 871 N N . PRO A 1 106 ? -8.638 -8.380 39.064 1.00 53.31 106 PRO A N 1
ATOM 872 C CA . PRO A 1 106 ? -9.286 -7.069 39.079 1.00 53.31 106 PRO A CA 1
ATOM 873 C C . PRO A 1 106 ? -8.458 -5.963 39.758 1.00 53.31 106 PRO A C 1
ATOM 875 O O . PRO A 1 106 ? -8.827 -4.797 39.649 1.00 53.31 106 PRO A O 1
ATOM 878 N N . LEU A 1 107 ? -7.367 -6.297 40.460 1.00 49.31 107 LEU A N 1
ATOM 879 C CA . LEU A 1 107 ? -6.507 -5.328 41.153 1.00 49.31 107 LEU A CA 1
ATOM 880 C C . LEU A 1 107 ? -5.262 -4.920 40.349 1.00 49.31 107 LEU A C 1
ATOM 882 O O . LEU A 1 107 ? -4.575 -3.976 40.734 1.00 49.31 107 LEU A O 1
ATOM 886 N N . TYR A 1 108 ? -4.975 -5.600 39.237 1.00 46.66 108 TYR A N 1
ATOM 887 C CA . TYR A 1 108 ? -3.780 -5.391 38.417 1.00 46.66 108 TYR A CA 1
ATOM 888 C C . TYR A 1 108 ? -4.172 -5.134 36.958 1.00 46.66 108 TYR A C 1
ATOM 890 O O . TYR A 1 108 ? -3.920 -5.939 36.062 1.00 46.66 108 TYR A O 1
ATOM 898 N N . ASP A 1 109 ? -4.781 -3.978 36.690 1.00 52.41 109 ASP A N 1
ATOM 899 C CA . ASP A 1 109 ? -5.221 -3.622 35.335 1.00 52.41 109 ASP A CA 1
ATOM 900 C C . ASP A 1 109 ? -4.099 -3.019 34.464 1.00 52.41 109 ASP A C 1
ATOM 902 O O . ASP A 1 109 ? -4.294 -2.100 33.676 1.00 52.41 109 ASP A O 1
ATOM 906 N N . ILE A 1 110 ? -2.886 -3.576 34.577 1.00 49.00 110 ILE A N 1
ATOM 907 C CA . ILE A 1 110 ? -1.793 -3.328 33.618 1.00 49.00 110 ILE A CA 1
ATOM 908 C C . ILE A 1 110 ? -2.243 -3.751 32.211 1.00 49.00 110 ILE A C 1
ATOM 910 O O . ILE A 1 110 ? -1.762 -3.234 31.205 1.00 49.00 110 ILE A O 1
ATOM 914 N N . PHE A 1 111 ? -3.195 -4.683 32.127 1.00 46.84 111 PHE A N 1
ATOM 915 C CA . PHE A 1 111 ? -3.740 -5.181 30.876 1.00 46.84 111 PHE A CA 1
ATOM 916 C C . PHE A 1 111 ? -4.675 -4.195 30.166 1.00 46.84 111 PHE A C 1
ATOM 918 O O . PHE A 1 111 ? -4.702 -4.250 28.943 1.00 46.84 111 PHE A O 1
ATOM 925 N N . PHE A 1 112 ? -5.353 -3.266 30.848 1.00 48.56 112 PHE A N 1
ATOM 926 C CA . PHE A 1 112 ? -6.107 -2.180 30.201 1.00 48.56 112 PHE A CA 1
ATOM 927 C C . PHE A 1 112 ? -5.193 -1.236 29.413 1.00 48.56 112 PHE A C 1
ATOM 929 O O . PHE A 1 112 ? -5.414 -0.995 28.222 1.00 48.56 112 PHE A O 1
ATOM 936 N N . ASP A 1 113 ? -4.098 -0.789 30.030 1.00 50.34 113 ASP A N 1
ATOM 937 C CA . ASP A 1 113 ? -3.105 0.057 29.362 1.00 50.34 113 ASP A CA 1
ATOM 938 C C . ASP A 1 113 ? -2.294 -0.724 28.317 1.00 50.34 113 ASP A C 1
ATOM 940 O O . ASP A 1 113 ? -1.966 -0.192 27.253 1.00 50.34 113 ASP A O 1
ATOM 944 N N . ASN A 1 114 ? -2.008 -2.006 28.565 1.00 52.56 114 ASN A N 1
ATOM 945 C CA . ASN A 1 114 ? -1.268 -2.850 27.628 1.00 52.56 114 ASN A CA 1
ATOM 946 C C . ASN A 1 114 ? -2.131 -3.283 26.434 1.00 52.56 114 ASN A C 1
ATOM 948 O O . ASN A 1 114 ? -1.630 -3.349 25.320 1.00 52.56 114 ASN A O 1
ATOM 952 N N . GLU A 1 115 ? -3.432 -3.526 26.614 1.00 52.53 115 GLU A N 1
ATOM 953 C CA . GLU A 1 115 ? -4.364 -3.774 25.514 1.00 52.53 115 GLU A CA 1
ATOM 954 C C . GLU A 1 115 ? -4.480 -2.534 24.631 1.00 52.53 115 GLU A C 1
ATOM 956 O O . GLU A 1 115 ? -4.387 -2.667 23.413 1.00 52.53 115 GLU A O 1
ATOM 961 N N . TYR A 1 116 ? -4.572 -1.343 25.226 1.00 56.75 116 TYR A N 1
ATOM 962 C CA . TYR A 1 116 ? -4.543 -0.072 24.510 1.00 56.75 116 TYR A CA 1
ATOM 963 C C . TYR A 1 116 ? -3.242 0.135 23.720 1.00 56.75 116 TYR A C 1
ATOM 965 O O . TYR A 1 116 ? -3.291 0.325 22.500 1.00 56.75 116 TYR A O 1
ATOM 973 N N . ILE A 1 117 ? -2.085 0.071 24.389 1.00 58.12 117 ILE A N 1
ATOM 974 C CA . ILE A 1 117 ? -0.777 0.249 23.745 1.00 58.12 117 ILE A CA 1
ATOM 975 C C . ILE A 1 117 ? -0.604 -0.796 22.656 1.00 58.12 117 ILE A C 1
ATOM 977 O O . ILE A 1 117 ? -0.189 -0.465 21.554 1.00 58.12 117 ILE A O 1
ATOM 981 N N . HIS A 1 118 ? -0.963 -2.046 22.921 1.00 60.19 118 HIS A N 1
ATOM 982 C CA . HIS A 1 118 ? -0.797 -3.117 21.961 1.00 60.19 118 HIS A CA 1
ATOM 983 C C . HIS A 1 118 ? -1.716 -2.949 20.745 1.00 60.19 118 HIS A C 1
ATOM 985 O O . HIS A 1 118 ? -1.266 -3.113 19.613 1.00 60.19 118 HIS A O 1
ATOM 991 N N . LEU A 1 119 ? -2.984 -2.604 20.937 1.00 61.78 119 LEU A N 1
ATOM 992 C CA . LEU A 1 119 ? -3.940 -2.399 19.854 1.00 61.78 119 LEU A CA 1
ATOM 993 C C . LEU A 1 119 ? -3.551 -1.196 18.979 1.00 61.78 119 LEU A C 1
ATOM 995 O O . LEU A 1 119 ? -3.476 -1.320 17.756 1.00 61.78 119 LEU A O 1
ATOM 999 N N . TRP A 1 120 ? -3.178 -0.079 19.600 1.00 66.25 120 TRP A N 1
ATOM 1000 C CA . TRP A 1 120 ? -2.709 1.118 18.905 1.00 66.25 120 TRP A CA 1
ATOM 1001 C C . TRP A 1 120 ? -1.360 0.893 18.197 1.00 66.25 120 TRP A C 1
ATOM 1003 O O . TRP A 1 120 ? -1.224 1.167 17.003 1.00 66.25 120 TRP A O 1
ATOM 1013 N N . LEU A 1 121 ? -0.377 0.314 18.895 1.00 69.06 121 LEU A N 1
ATOM 1014 C CA . LEU A 1 121 ? 0.953 0.018 18.356 1.00 69.06 121 LEU A CA 1
ATOM 1015 C C . LEU A 1 121 ? 0.895 -1.036 17.252 1.00 69.06 121 LEU A C 1
ATOM 1017 O O . LEU A 1 121 ? 1.569 -0.874 16.245 1.00 69.06 121 LEU A O 1
ATOM 1021 N N . SER A 1 122 ? 0.087 -2.089 17.393 1.00 66.62 122 SER A N 1
ATOM 1022 C CA . SER A 1 122 ? -0.049 -3.117 16.353 1.00 66.62 122 SER A CA 1
ATOM 1023 C C . SER A 1 122 ? -0.618 -2.537 15.065 1.00 66.62 122 SER A C 1
ATOM 1025 O O . SER A 1 122 ? -0.095 -2.834 13.998 1.00 66.62 122 SER A O 1
ATOM 1027 N N . HIS A 1 123 ? -1.616 -1.655 15.138 1.00 72.94 123 HIS A N 1
ATOM 1028 C CA . HIS A 1 123 ? -2.165 -1.011 13.945 1.00 72.94 123 HIS A CA 1
ATOM 1029 C C . HIS A 1 123 ? -1.181 -0.030 13.323 1.00 72.94 123 HIS A C 1
ATOM 1031 O O . HIS A 1 123 ? -1.074 0.015 12.102 1.00 72.94 123 HIS A O 1
ATOM 1037 N N . ILE A 1 124 ? -0.410 0.701 14.132 1.00 78.88 124 ILE A N 1
ATOM 1038 C CA . ILE A 1 124 ? 0.676 1.541 13.618 1.00 78.88 124 ILE A CA 1
ATOM 1039 C C . ILE A 1 124 ? 1.745 0.687 12.949 1.00 78.88 124 ILE A C 1
ATOM 1041 O O . ILE A 1 124 ? 2.103 0.962 11.813 1.00 78.88 124 ILE A O 1
ATOM 1045 N N . VAL A 1 125 ? 2.234 -0.363 13.602 1.00 77.00 125 VAL A N 1
ATOM 1046 C CA . VAL A 1 125 ? 3.267 -1.244 13.045 1.00 77.00 125 VAL A CA 1
ATOM 1047 C C . VAL A 1 125 ? 2.770 -1.909 11.764 1.00 77.00 125 VAL A C 1
ATOM 1049 O O . VAL A 1 125 ? 3.492 -1.916 10.772 1.00 77.00 125 VAL A O 1
ATOM 1052 N N . MET A 1 126 ? 1.528 -2.398 11.733 1.00 76.62 126 MET A N 1
ATOM 1053 C CA . MET A 1 126 ? 0.934 -2.981 10.529 1.00 76.62 126 MET A CA 1
ATOM 1054 C C . MET A 1 126 ? 0.767 -1.944 9.417 1.00 76.62 126 MET A C 1
ATOM 1056 O O . MET A 1 126 ? 1.174 -2.205 8.286 1.00 76.62 126 MET A O 1
ATOM 1060 N N . ALA A 1 127 ? 0.207 -0.768 9.712 1.00 83.25 127 ALA A N 1
ATOM 1061 C CA . ALA A 1 127 ? -0.018 0.280 8.721 1.00 83.25 127 ALA A CA 1
ATOM 1062 C C . ALA A 1 127 ? 1.308 0.828 8.187 1.00 83.25 127 ALA A C 1
ATOM 1064 O O . ALA A 1 127 ? 1.571 0.762 6.990 1.00 83.25 127 ALA A O 1
ATOM 1065 N N . VAL A 1 128 ? 2.175 1.315 9.074 1.00 87.44 128 VAL A N 1
ATOM 1066 C CA . VAL A 1 128 ? 3.472 1.898 8.716 1.00 87.44 128 VAL A CA 1
ATOM 1067 C C . VAL A 1 128 ? 4.370 0.853 8.076 1.00 87.44 128 VAL A C 1
ATOM 1069 O O . VAL A 1 128 ? 4.970 1.138 7.043 1.00 87.44 128 VAL A O 1
ATOM 1072 N N . GLY A 1 129 ? 4.423 -0.363 8.620 1.00 82.31 129 GLY A N 1
ATOM 1073 C CA . GLY A 1 129 ? 5.186 -1.471 8.048 1.00 82.31 129 GLY A CA 1
ATOM 1074 C C . GLY A 1 129 ? 4.727 -1.815 6.634 1.00 82.31 129 GLY A C 1
ATOM 1075 O O . GLY A 1 129 ? 5.550 -1.861 5.722 1.00 82.31 129 GLY A O 1
ATOM 1076 N N . SER A 1 130 ? 3.415 -1.954 6.415 1.00 82.56 130 SER A N 1
ATOM 1077 C CA . SER A 1 130 ? 2.859 -2.225 5.081 1.00 82.56 130 SER A CA 1
ATOM 1078 C C . SER A 1 130 ? 3.166 -1.095 4.099 1.00 82.56 130 SER A C 1
ATOM 1080 O O . SER A 1 130 ? 3.644 -1.355 2.997 1.00 82.56 130 SER A O 1
ATOM 1082 N N . LEU A 1 131 ? 2.958 0.166 4.499 1.00 89.69 131 LEU A N 1
ATOM 1083 C CA . LEU A 1 131 ? 3.281 1.318 3.654 1.00 89.69 131 LEU A CA 1
ATOM 1084 C C . LEU A 1 131 ? 4.778 1.386 3.332 1.00 89.69 131 LEU A C 1
ATOM 1086 O O . LEU A 1 131 ? 5.138 1.693 2.197 1.00 89.69 131 LEU A O 1
ATOM 1090 N N . SER A 1 132 ? 5.642 1.061 4.293 1.00 89.50 132 SER A N 1
ATOM 1091 C CA . SER A 1 132 ? 7.100 1.069 4.126 1.00 89.50 132 SER A CA 1
ATOM 1092 C C . SER A 1 132 ? 7.558 -0.015 3.155 1.00 89.50 132 SER A C 1
ATOM 1094 O O . SER A 1 132 ? 8.339 0.272 2.253 1.00 89.50 132 SER A O 1
ATOM 1096 N N . ILE A 1 133 ? 7.026 -1.236 3.277 1.00 86.31 133 ILE A N 1
ATOM 1097 C CA . ILE A 1 133 ? 7.328 -2.344 2.359 1.00 86.31 133 ILE A CA 1
ATOM 1098 C C . ILE A 1 133 ? 6.871 -2.003 0.939 1.00 86.31 133 ILE A C 1
ATOM 1100 O O . ILE A 1 133 ? 7.650 -2.131 -0.004 1.00 86.31 133 ILE A O 1
ATOM 1104 N N . LEU A 1 134 ? 5.635 -1.523 0.773 1.00 89.12 134 LEU A N 1
ATOM 1105 C CA . LEU A 1 134 ? 5.115 -1.146 -0.544 1.00 89.12 134 LEU A CA 1
ATOM 1106 C C . LEU A 1 134 ? 5.909 0.012 -1.165 1.00 89.12 134 LEU A C 1
ATOM 1108 O O . LEU A 1 134 ? 6.173 0.009 -2.366 1.00 89.12 134 LEU A O 1
ATOM 1112 N N . THR A 1 135 ? 6.336 0.972 -0.344 1.00 94.50 135 THR A N 1
ATOM 1113 C CA . THR A 1 135 ? 7.209 2.076 -0.766 1.00 94.50 135 THR A CA 1
ATOM 1114 C C . THR A 1 135 ? 8.578 1.565 -1.203 1.00 94.50 135 THR A C 1
ATOM 1116 O O . THR A 1 135 ? 9.059 1.954 -2.261 1.00 94.50 135 THR A O 1
ATOM 1119 N N . ALA A 1 136 ? 9.185 0.651 -0.445 1.00 92.50 136 ALA A N 1
ATOM 1120 C CA . ALA A 1 136 ? 10.465 0.054 -0.808 1.00 92.50 136 ALA A CA 1
ATOM 1121 C C . ALA A 1 136 ? 10.375 -0.707 -2.139 1.00 92.50 136 ALA A C 1
ATOM 1123 O O . ALA A 1 136 ? 11.223 -0.516 -3.003 1.00 92.50 136 ALA A O 1
ATOM 1124 N N . ILE A 1 137 ? 9.320 -1.504 -2.348 1.00 89.38 137 ILE A N 1
ATOM 1125 C CA . ILE A 1 137 ? 9.079 -2.219 -3.613 1.00 89.38 137 ILE A CA 1
ATOM 1126 C C . ILE A 1 137 ? 8.898 -1.234 -4.780 1.00 89.38 137 ILE A C 1
ATOM 1128 O O . ILE A 1 137 ? 9.480 -1.424 -5.847 1.00 89.38 137 ILE A O 1
ATOM 1132 N N . SER A 1 138 ? 8.122 -0.166 -4.570 1.00 96.06 138 SER A N 1
ATOM 1133 C CA . SER A 1 138 ? 7.940 0.925 -5.538 1.00 96.06 138 SER A CA 1
ATOM 1134 C C . SER A 1 138 ? 9.267 1.580 -5.918 1.00 96.06 138 SER A C 1
ATOM 1136 O O . SER A 1 138 ? 9.541 1.785 -7.099 1.00 96.06 138 SER A O 1
ATOM 1138 N N . PHE A 1 139 ? 10.127 1.851 -4.936 1.00 96.88 139 PHE A N 1
ATOM 1139 C CA . PHE A 1 139 ? 11.429 2.452 -5.188 1.00 96.88 139 PHE A CA 1
ATOM 1140 C C . PHE A 1 139 ? 12.344 1.476 -5.919 1.00 96.88 139 PHE A C 1
ATOM 1142 O O . PHE A 1 139 ? 12.919 1.853 -6.931 1.00 96.88 139 PHE A O 1
ATOM 1149 N N . ILE A 1 140 ? 12.412 0.209 -5.495 1.00 93.38 140 ILE A N 1
ATOM 1150 C CA . ILE A 1 140 ? 13.174 -0.843 -6.190 1.00 93.38 140 ILE A CA 1
ATOM 1151 C C . ILE A 1 140 ? 12.797 -0.907 -7.677 1.00 93.38 140 ILE A C 1
ATOM 1153 O O . ILE A 1 140 ? 13.683 -1.037 -8.516 1.00 93.38 140 ILE A O 1
ATOM 1157 N N . ASN A 1 141 ? 11.517 -0.736 -8.023 1.00 94.62 141 ASN A N 1
ATOM 1158 C CA . ASN A 1 141 ? 11.063 -0.723 -9.415 1.00 94.62 141 ASN A CA 1
ATOM 1159 C C . ASN A 1 141 ? 11.650 0.427 -10.263 1.00 94.62 141 ASN A C 1
ATOM 1161 O O . ASN A 1 141 ? 11.719 0.289 -11.481 1.00 94.62 141 ASN A O 1
ATOM 1165 N N . LEU A 1 142 ? 12.125 1.524 -9.663 1.00 95.75 142 LEU A N 1
ATOM 1166 C CA . LEU A 1 142 ? 12.853 2.572 -10.393 1.00 95.75 142 LEU A CA 1
ATOM 1167 C C . LEU A 1 142 ? 14.208 2.084 -10.916 1.00 95.75 142 LEU A C 1
ATOM 1169 O O . LEU A 1 142 ? 14.608 2.466 -12.013 1.00 95.75 142 LEU A O 1
ATOM 1173 N N . TRP A 1 143 ? 14.906 1.245 -10.148 1.00 93.38 143 TRP A N 1
ATOM 1174 C CA . TRP A 1 143 ? 16.194 0.667 -10.553 1.00 93.38 143 TRP A CA 1
ATOM 1175 C C . TRP A 1 143 ? 16.030 -0.641 -11.326 1.00 93.38 143 TRP A C 1
ATOM 1177 O O . TRP A 1 143 ? 16.855 -0.957 -12.176 1.00 93.38 143 TRP A O 1
ATOM 1187 N N . LEU A 1 144 ? 14.957 -1.383 -11.046 1.00 91.69 144 LEU A N 1
ATOM 1188 C CA . LEU A 1 144 ? 14.618 -2.659 -11.666 1.00 91.69 144 LEU A CA 1
ATOM 1189 C C . LEU A 1 144 ? 13.287 -2.523 -12.426 1.00 91.69 144 LEU A C 1
ATOM 1191 O O . LEU A 1 144 ? 12.229 -2.901 -11.902 1.00 91.69 144 LEU A O 1
ATOM 1195 N N . PRO A 1 145 ? 13.306 -1.958 -13.649 1.00 92.19 145 PRO A N 1
ATOM 1196 C CA . PRO A 1 145 ? 12.107 -1.830 -14.463 1.00 92.19 145 PRO A CA 1
ATOM 1197 C C . PRO A 1 145 ? 11.527 -3.211 -14.787 1.00 92.19 145 PRO A C 1
ATOM 1199 O O . PRO A 1 145 ? 12.241 -4.183 -15.044 1.00 92.19 145 PRO A O 1
ATOM 1202 N N . LEU A 1 146 ? 10.200 -3.300 -14.777 1.00 89.75 146 LEU A N 1
ATOM 1203 C CA . LEU A 1 146 ? 9.474 -4.502 -15.159 1.00 89.75 146 LEU A CA 1
ATOM 1204 C C . LEU A 1 146 ? 9.524 -4.667 -16.675 1.00 89.75 146 LEU A C 1
ATOM 1206 O O . LEU A 1 146 ? 9.236 -3.737 -17.422 1.00 89.75 146 LEU A O 1
ATOM 1210 N N . ASN A 1 147 ? 9.785 -5.880 -17.154 1.00 85.69 147 ASN A N 1
ATOM 1211 C CA . ASN A 1 147 ? 9.711 -6.184 -18.583 1.00 85.69 147 ASN A CA 1
ATOM 1212 C C . ASN A 1 147 ? 8.268 -6.529 -19.006 1.00 85.69 147 ASN A C 1
ATOM 1214 O O . ASN A 1 147 ? 7.988 -7.592 -19.559 1.00 85.69 147 ASN A O 1
ATOM 1218 N N . TRP A 1 148 ? 7.314 -5.669 -18.642 1.00 83.44 148 TRP A N 1
ATOM 1219 C CA . TRP A 1 148 ? 5.901 -5.852 -18.961 1.00 83.44 148 TRP A CA 1
ATOM 1220 C C . TRP A 1 148 ? 5.520 -5.041 -20.193 1.00 83.44 148 TRP A C 1
ATOM 1222 O O . TRP A 1 148 ? 5.579 -3.812 -20.180 1.00 83.44 148 TRP A O 1
ATOM 1232 N N . MET A 1 149 ? 5.035 -5.730 -21.223 1.00 84.31 149 MET A N 1
ATOM 1233 C CA . MET A 1 149 ? 4.380 -5.106 -22.371 1.00 84.31 149 MET A CA 1
ATOM 1234 C C . MET A 1 149 ? 2.874 -5.077 -22.103 1.00 84.31 149 MET A C 1
ATOM 1236 O O . MET A 1 149 ? 2.166 -6.057 -22.343 1.00 84.31 149 MET A O 1
ATOM 1240 N N . VAL A 1 150 ? 2.402 -3.979 -21.513 1.00 88.56 150 VAL A N 1
ATOM 1241 C CA . VAL A 1 150 ? 0.977 -3.735 -21.254 1.00 88.56 150 VAL A CA 1
ATOM 1242 C C . VAL A 1 150 ? 0.515 -2.624 -22.182 1.00 88.56 150 VAL A C 1
ATOM 1244 O O . VAL A 1 150 ? 1.228 -1.643 -22.372 1.00 88.56 150 VAL A O 1
ATOM 1247 N N . ASP A 1 151 ? -0.676 -2.784 -22.753 1.00 92.06 151 ASP A N 1
ATOM 1248 C CA . ASP A 1 151 ? -1.300 -1.737 -23.557 1.00 92.06 151 ASP A CA 1
ATOM 1249 C C . ASP A 1 151 ? -1.510 -0.447 -22.741 1.00 92.06 151 ASP A C 1
ATOM 1251 O O . ASP A 1 151 ? -1.842 -0.491 -21.551 1.00 92.06 151 ASP A O 1
ATOM 1255 N N . ASN A 1 152 ? -1.358 0.707 -23.394 1.00 91.81 152 ASN A N 1
ATOM 1256 C CA . ASN A 1 152 ? -1.463 2.015 -22.747 1.00 91.81 152 ASN A CA 1
ATOM 1257 C C . ASN A 1 152 ? -2.826 2.224 -22.070 1.00 91.81 152 ASN A C 1
ATOM 1259 O O . ASN A 1 152 ? -2.880 2.776 -20.972 1.00 91.81 152 ASN A O 1
ATOM 1263 N N . GLY A 1 153 ? -3.924 1.757 -22.674 1.00 93.06 153 GLY A N 1
ATOM 1264 C CA . GLY A 1 153 ? -5.260 1.881 -22.090 1.00 93.06 153 GLY A CA 1
ATOM 1265 C C . GLY A 1 153 ? -5.393 1.096 -20.785 1.00 93.06 153 GLY A C 1
ATOM 1266 O O . GLY A 1 153 ? -5.904 1.613 -19.790 1.00 93.06 153 GLY A O 1
ATOM 1267 N N . ILE A 1 154 ? -4.855 -0.126 -20.756 1.00 91.50 154 ILE A N 1
ATOM 1268 C CA . ILE A 1 154 ? -4.824 -0.965 -19.549 1.00 91.50 154 ILE A CA 1
ATOM 1269 C C . ILE A 1 154 ? -3.939 -0.325 -18.476 1.00 91.50 154 ILE A C 1
ATOM 1271 O O . ILE A 1 154 ? -4.303 -0.332 -17.300 1.00 91.50 154 ILE A O 1
ATOM 1275 N N . PHE A 1 155 ? -2.803 0.256 -18.865 1.00 93.06 15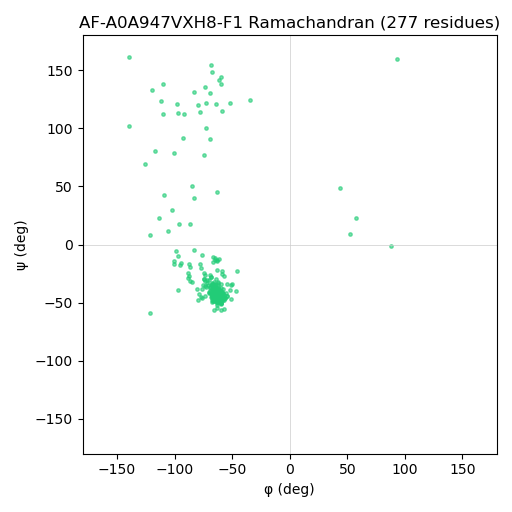5 PHE A N 1
ATOM 1276 C CA . PHE A 1 155 ? -1.911 0.938 -17.934 1.00 93.06 155 PHE A CA 1
ATOM 1277 C C . PHE A 1 155 ? -2.577 2.165 -17.287 1.00 93.06 155 PHE A C 1
ATOM 1279 O O . PHE A 1 155 ? -2.557 2.295 -16.065 1.00 93.06 155 PHE A O 1
ATOM 1286 N N . ILE A 1 156 ? -3.253 3.020 -18.058 1.00 95.06 156 ILE A N 1
ATOM 1287 C CA . ILE A 1 156 ? -3.982 4.177 -17.508 1.00 95.06 156 ILE A CA 1
ATOM 1288 C C . ILE A 1 156 ? -5.156 3.743 -16.620 1.00 95.06 156 ILE A C 1
ATOM 1290 O O . ILE A 1 156 ? -5.372 4.319 -15.547 1.00 95.06 156 ILE A O 1
ATOM 1294 N N . PHE A 1 157 ? -5.892 2.700 -17.015 1.00 92.31 157 PHE A N 1
ATOM 1295 C CA . PHE A 1 157 ? -6.926 2.114 -16.162 1.00 92.31 157 PHE A CA 1
ATOM 1296 C C . PHE A 1 157 ? -6.334 1.622 -14.834 1.00 92.31 157 PHE A C 1
ATOM 1298 O O . PHE A 1 157 ? -6.870 1.918 -13.767 1.00 92.31 157 PHE A O 1
ATOM 1305 N N . PHE A 1 158 ? -5.186 0.948 -14.884 1.00 91.81 158 PHE A N 1
ATOM 1306 C CA . PHE A 1 158 ? -4.464 0.485 -13.703 1.00 91.81 158 PHE A CA 1
ATOM 1307 C C . PHE A 1 158 ? -4.061 1.636 -12.765 1.00 91.81 158 PHE A C 1
ATOM 1309 O O . PHE A 1 158 ? -4.286 1.538 -11.558 1.00 91.81 158 PHE A O 1
ATOM 1316 N N . LEU A 1 159 ? -3.566 2.760 -13.296 1.00 95.94 159 LEU A N 1
ATOM 1317 C CA . LEU A 1 159 ? -3.266 3.961 -12.502 1.00 95.94 159 LEU A CA 1
ATOM 1318 C C . LEU A 1 159 ? -4.520 4.596 -11.883 1.00 95.94 159 LEU A C 1
ATOM 1320 O O . LEU A 1 159 ? -4.485 5.091 -10.756 1.00 95.94 159 LEU A O 1
ATOM 1324 N N . THR A 1 160 ? -5.644 4.544 -12.596 1.00 95.44 160 THR A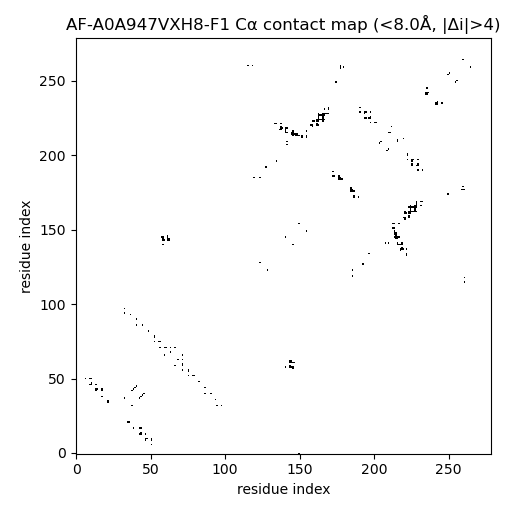 N 1
ATOM 1325 C CA . THR A 1 160 ? -6.936 5.030 -12.093 1.00 95.44 160 THR A CA 1
ATOM 1326 C C . THR A 1 160 ? -7.424 4.171 -10.928 1.00 95.44 160 THR A C 1
ATOM 1328 O O . THR A 1 160 ? -7.836 4.696 -9.895 1.00 95.44 160 THR A O 1
ATOM 1331 N N . VAL A 1 161 ? -7.324 2.844 -11.048 1.00 93.25 161 VAL A N 1
ATOM 1332 C CA . VAL A 1 161 ? -7.622 1.919 -9.945 1.00 93.25 161 VAL A CA 1
ATOM 1333 C C . VAL A 1 161 ? -6.710 2.200 -8.751 1.00 93.25 161 VAL A C 1
ATOM 1335 O O . VAL A 1 161 ? -7.201 2.274 -7.627 1.00 93.25 161 VAL A O 1
ATOM 1338 N N . ALA A 1 162 ? -5.414 2.432 -8.980 1.00 95.31 162 ALA A N 1
ATOM 1339 C CA . ALA A 1 162 ? -4.450 2.765 -7.931 1.00 95.31 162 ALA A CA 1
ATOM 1340 C C . ALA A 1 162 ? -4.883 3.976 -7.093 1.00 95.31 162 ALA A C 1
ATOM 1342 O O . ALA A 1 162 ? -4.850 3.942 -5.864 1.00 95.31 162 ALA A O 1
ATOM 1343 N N . PHE A 1 163 ? -5.357 5.029 -7.758 1.00 97.50 163 PHE A N 1
ATOM 1344 C CA . PHE A 1 163 ? -5.866 6.227 -7.100 1.00 97.50 163 PHE A CA 1
ATOM 1345 C C . PHE A 1 163 ? -7.032 5.922 -6.145 1.00 97.50 163 PHE A C 1
ATOM 1347 O O . PHE A 1 163 ? -7.029 6.369 -4.994 1.00 97.50 163 PHE A O 1
ATOM 1354 N N . PHE A 1 164 ? -7.998 5.108 -6.582 1.00 94.56 164 PHE A N 1
ATOM 1355 C CA . PHE A 1 164 ? -9.126 4.692 -5.743 1.00 94.56 164 PHE A CA 1
ATOM 1356 C C . PHE A 1 164 ? -8.729 3.700 -4.645 1.00 94.56 164 PHE A C 1
ATOM 1358 O O . PHE A 1 164 ? -9.302 3.737 -3.556 1.00 94.56 164 PHE A O 1
ATOM 1365 N N . VAL A 1 165 ? -7.715 2.861 -4.871 1.00 91.25 165 VAL A N 1
ATOM 1366 C CA . VAL A 1 165 ? -7.103 2.053 -3.805 1.00 91.25 165 VAL A CA 1
ATOM 1367 C C . VAL A 1 165 ? -6.531 2.967 -2.718 1.00 91.25 165 VAL A C 1
ATOM 1369 O O . VAL A 1 165 ? -6.746 2.714 -1.535 1.00 91.25 165 VAL A O 1
ATOM 1372 N N . GLY A 1 166 ? -5.909 4.085 -3.096 1.00 94.94 166 GLY A N 1
ATOM 1373 C CA . GLY A 1 166 ? -5.499 5.141 -2.169 1.00 94.94 166 GLY A CA 1
ATOM 1374 C C . GLY A 1 166 ? -6.638 5.666 -1.289 1.00 94.94 166 GLY A C 1
ATOM 1375 O O . GLY A 1 166 ? -6.483 5.803 -0.074 1.00 94.94 166 GLY A O 1
ATOM 1376 N N . TRP A 1 167 ? -7.813 5.908 -1.879 1.00 93.25 167 TRP A N 1
ATOM 1377 C CA . TRP A 1 167 ? -9.010 6.303 -1.125 1.00 93.25 167 TRP A CA 1
ATOM 1378 C C . TRP A 1 167 ? -9.458 5.213 -0.155 1.00 93.25 167 TRP A C 1
ATOM 1380 O O . TRP A 1 167 ? -9.739 5.508 1.005 1.00 93.25 167 TRP A O 1
ATOM 1390 N N . ALA A 1 168 ? -9.502 3.960 -0.610 1.00 86.38 168 ALA A N 1
ATOM 1391 C CA . ALA A 1 168 ? -9.884 2.827 0.223 1.00 86.38 168 ALA A CA 1
ATOM 1392 C C . ALA A 1 168 ? -8.932 2.645 1.417 1.00 86.38 168 ALA A C 1
ATOM 1394 O O . ALA A 1 168 ? -9.403 2.457 2.536 1.00 86.38 168 ALA A O 1
ATOM 1395 N N . ILE A 1 169 ? -7.616 2.779 1.208 1.00 88.81 169 ILE A N 1
ATOM 1396 C CA . ILE A 1 169 ? -6.604 2.728 2.277 1.00 88.81 169 ILE A CA 1
ATOM 1397 C C . ILE A 1 169 ? -6.842 3.844 3.297 1.00 88.81 169 ILE A C 1
ATOM 1399 O O . ILE A 1 169 ? -6.885 3.586 4.498 1.00 88.81 169 ILE A O 1
ATOM 1403 N N . TYR A 1 170 ? -7.045 5.081 2.837 1.00 90.88 170 TYR A N 1
ATOM 1404 C CA . TYR A 1 170 ? -7.328 6.193 3.743 1.00 90.88 170 TYR A CA 1
ATOM 1405 C C . TYR A 1 170 ? -8.616 5.960 4.551 1.00 90.88 170 TYR A C 1
ATOM 1407 O O . TYR A 1 170 ? -8.645 6.202 5.757 1.00 90.88 170 TYR A O 1
ATOM 1415 N N . MET A 1 171 ? -9.674 5.459 3.909 1.00 84.06 171 MET A N 1
ATOM 1416 C CA . MET A 1 171 ? -10.929 5.121 4.586 1.00 84.06 171 MET A CA 1
ATOM 1417 C C . MET A 1 171 ? -10.748 3.988 5.596 1.00 84.06 171 MET A C 1
ATOM 1419 O O . MET A 1 171 ? -11.336 4.046 6.672 1.00 84.06 171 MET A O 1
ATOM 1423 N N . ALA A 1 172 ? -9.920 2.987 5.291 1.00 81.38 172 ALA A N 1
ATOM 1424 C CA . ALA A 1 172 ? -9.578 1.930 6.236 1.00 81.38 172 ALA A CA 1
ATOM 1425 C C . ALA A 1 172 ? -8.873 2.498 7.477 1.00 81.38 172 ALA A C 1
ATOM 1427 O O . ALA A 1 172 ? -9.197 2.095 8.590 1.00 81.38 172 ALA A O 1
ATOM 1428 N N . PHE A 1 173 ? -7.981 3.483 7.313 1.00 85.50 173 PHE A N 1
ATOM 1429 C CA . PHE A 1 173 ? -7.376 4.176 8.452 1.00 85.50 173 PHE A CA 1
ATOM 1430 C C . PHE A 1 173 ? -8.392 4.992 9.259 1.00 85.50 173 PHE A C 1
ATOM 1432 O O . PHE A 1 173 ? -8.367 4.921 10.482 1.00 85.50 173 PHE A O 1
ATOM 1439 N N . GLU A 1 174 ? -9.315 5.713 8.613 1.00 81.00 174 GLU A N 1
ATOM 1440 C CA . GLU A 1 174 ? -10.382 6.447 9.321 1.00 81.00 174 GLU A CA 1
ATOM 1441 C C . GLU A 1 174 ? -11.311 5.508 10.099 1.00 81.00 174 GLU A C 1
ATOM 1443 O O . GLU A 1 174 ? -11.765 5.840 11.192 1.00 81.00 174 GLU A O 1
ATOM 1448 N N . LEU A 1 175 ? -11.590 4.324 9.551 1.00 75.44 175 LEU A N 1
ATOM 1449 C CA . LEU A 1 175 ? -12.361 3.287 10.236 1.00 75.44 175 LEU A CA 1
ATOM 1450 C C . LEU A 1 175 ? -11.588 2.669 11.407 1.00 75.44 175 LEU A C 1
ATOM 1452 O O . LEU A 1 175 ? -12.206 2.262 12.386 1.00 75.44 175 LEU A O 1
ATOM 1456 N N . ALA A 1 176 ? -10.259 2.621 11.314 1.00 73.69 176 ALA A N 1
ATOM 1457 C CA . ALA A 1 176 ? -9.382 2.138 12.372 1.00 73.69 176 ALA A CA 1
ATOM 1458 C C . ALA A 1 176 ? -9.061 3.205 13.441 1.00 73.69 176 ALA A C 1
ATOM 1460 O O . ALA A 1 176 ? -8.403 2.884 14.427 1.00 73.69 176 ALA A O 1
ATOM 1461 N N . ASP A 1 177 ? -9.493 4.464 13.288 1.00 75.44 177 ASP A N 1
ATOM 1462 C CA . ASP A 1 177 ? -9.156 5.544 14.228 1.00 75.44 177 ASP A CA 1
ATOM 1463 C C . ASP A 1 177 ? -9.912 5.410 15.568 1.00 75.44 177 ASP A C 1
ATOM 1465 O O . ASP A 1 177 ? -11.149 5.464 15.591 1.00 75.44 177 ASP A O 1
ATOM 1469 N N . PRO A 1 178 ? -9.218 5.306 16.720 1.00 68.06 178 PRO A N 1
ATOM 1470 C CA . PRO A 1 178 ? -9.847 5.363 18.037 1.00 68.06 178 PRO A CA 1
ATOM 1471 C C . PRO A 1 178 ? -10.365 6.779 18.341 1.00 68.06 178 PRO A C 1
ATOM 1473 O O . PRO A 1 178 ? -9.683 7.604 18.948 1.00 68.06 178 PRO A O 1
ATOM 1476 N N . LYS A 1 179 ? -11.624 7.059 17.984 1.00 66.94 179 LYS A N 1
ATOM 1477 C CA . LYS A 1 179 ? -12.262 8.376 18.204 1.00 66.94 179 LYS A CA 1
ATOM 1478 C C . LYS A 1 179 ? -12.450 8.763 19.681 1.00 66.94 179 LYS A C 1
ATOM 1480 O O . LYS A 1 179 ? -12.728 9.925 19.970 1.00 66.94 179 LYS A O 1
ATOM 1485 N N . LEU A 1 180 ? -12.302 7.821 20.615 1.00 56.97 180 LEU A N 1
ATOM 1486 C CA . LEU A 1 180 ? -12.464 8.048 22.059 1.00 56.97 180 LEU A CA 1
ATOM 1487 C C . LEU A 1 180 ? -11.267 8.771 22.708 1.00 56.97 180 LEU A C 1
ATOM 1489 O O . LEU A 1 180 ? -11.359 9.192 23.859 1.00 56.97 180 LEU A O 1
ATOM 1493 N N . GLN A 1 181 ? -10.155 8.963 21.991 1.00 57.03 181 GLN A N 1
ATOM 1494 C CA . GLN A 1 181 ? -8.914 9.472 22.577 1.00 57.03 181 GLN A CA 1
ATOM 1495 C C . GLN A 1 181 ? -8.554 10.878 22.091 1.00 57.03 181 GLN A C 1
ATOM 1497 O O . GLN A 1 181 ? -8.397 11.142 20.902 1.00 57.03 181 GLN A O 1
ATOM 1502 N N . LYS A 1 182 ? -8.387 11.805 23.045 1.00 55.34 182 LYS A N 1
ATOM 1503 C CA . LYS A 1 182 ? -8.176 13.239 22.771 1.00 55.34 182 LYS A CA 1
ATOM 1504 C C . LYS A 1 182 ? -6.711 13.650 22.544 1.00 55.34 182 LYS A C 1
ATOM 1506 O O . LYS A 1 182 ? -6.489 14.752 22.049 1.00 55.34 182 LYS A O 1
ATOM 1511 N N . ARG A 1 183 ? -5.712 12.832 22.919 1.00 52.59 183 ARG A N 1
ATOM 1512 C CA . ARG A 1 183 ? -4.303 13.288 23.013 1.00 52.59 183 ARG A CA 1
ATOM 1513 C C . ARG A 1 183 ? -3.428 12.982 21.787 1.00 52.59 183 ARG A C 1
ATOM 1515 O O . ARG A 1 183 ? -2.671 13.859 21.386 1.00 52.59 183 ARG A O 1
ATOM 1522 N N . VAL A 1 184 ? -3.555 11.815 21.145 1.00 60.00 184 VAL A N 1
ATOM 1523 C CA . VAL A 1 184 ? -2.822 11.475 19.905 1.00 60.00 184 VAL A CA 1
ATOM 1524 C C . VAL A 1 184 ? -3.755 10.724 18.957 1.00 60.00 184 VAL A C 1
ATOM 1526 O O . VAL A 1 184 ? -4.019 9.543 19.145 1.00 60.00 184 VAL A O 1
ATOM 1529 N N . SER A 1 185 ? -4.280 11.401 17.934 1.00 74.12 185 SER A N 1
ATOM 1530 C CA . SER A 1 185 ? -5.153 10.738 16.957 1.00 74.12 185 SER A CA 1
ATOM 1531 C C . SER A 1 185 ? -4.301 9.962 15.954 1.00 74.12 185 SER A C 1
ATOM 1533 O O . SER A 1 185 ? -3.505 10.578 15.233 1.00 74.12 185 SER A O 1
ATOM 1535 N N . PHE A 1 186 ? -4.501 8.648 15.876 1.00 81.12 186 PHE A N 1
ATOM 1536 C CA . PHE A 1 186 ? -3.888 7.758 14.886 1.00 81.12 186 PHE A CA 1
ATOM 1537 C C . PHE A 1 186 ? -3.989 8.344 13.468 1.00 81.12 186 PHE A C 1
ATOM 1539 O O . PHE A 1 186 ? -2.999 8.383 12.737 1.00 81.12 186 PHE A O 1
ATOM 1546 N N . MET A 1 187 ? -5.124 8.963 13.126 1.00 85.62 187 MET A N 1
ATOM 1547 C CA . MET A 1 187 ? -5.297 9.624 11.829 1.00 85.62 187 MET A CA 1
ATOM 1548 C C . MET A 1 187 ? -4.362 10.799 11.552 1.00 85.62 187 MET A C 1
ATOM 1550 O O . MET A 1 187 ? -3.997 11.018 10.398 1.00 85.62 187 MET A O 1
ATOM 1554 N N . ARG A 1 188 ? -3.944 11.571 12.562 1.00 86.94 188 ARG A N 1
ATOM 1555 C CA . ARG A 1 188 ? -2.941 12.633 12.347 1.00 86.94 188 ARG A CA 1
ATOM 1556 C C . ARG A 1 188 ? -1.596 12.027 11.965 1.00 86.94 188 ARG A C 1
ATOM 1558 O O . ARG A 1 188 ? -0.971 12.516 11.028 1.00 86.94 188 ARG A O 1
ATOM 1565 N N . LEU A 1 189 ? -1.193 10.953 12.647 1.00 88.94 189 LEU A N 1
ATOM 1566 C CA . LEU A 1 189 ? 0.035 10.231 12.325 1.00 88.94 189 LEU A CA 1
ATOM 1567 C C . LEU A 1 189 ? -0.041 9.626 10.917 1.00 88.94 189 LEU A C 1
ATOM 1569 O O . LEU A 1 189 ? 0.871 9.833 10.124 1.00 88.94 189 LEU A O 1
ATOM 1573 N N . MET A 1 190 ? -1.143 8.954 10.568 1.00 91.12 190 MET A N 1
ATOM 1574 C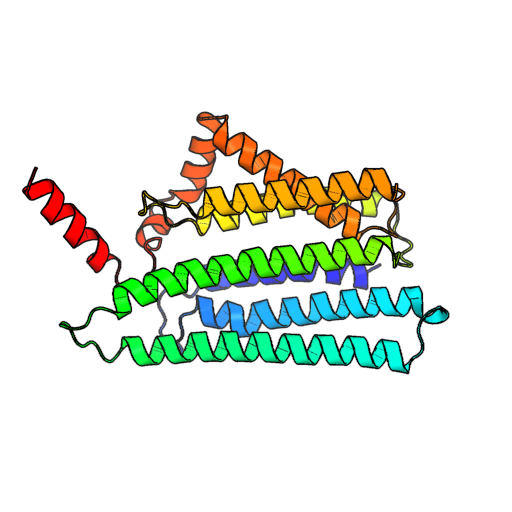 CA . MET A 1 190 ? -1.303 8.358 9.236 1.00 91.12 190 MET A CA 1
ATOM 1575 C C . MET A 1 190 ? -1.287 9.410 8.122 1.00 91.12 190 MET A C 1
ATOM 1577 O O . MET A 1 190 ? -0.613 9.211 7.116 1.00 91.12 190 MET A O 1
ATOM 1581 N N . LYS A 1 191 ? -1.946 10.564 8.303 1.00 92.38 191 LYS A N 1
ATOM 1582 C CA . LYS A 1 191 ? -1.882 11.678 7.336 1.00 92.38 191 LYS A CA 1
ATOM 1583 C C . LYS A 1 191 ? -0.459 12.195 7.147 1.00 92.38 191 LYS A C 1
ATOM 1585 O O . LYS A 1 191 ? -0.059 12.440 6.011 1.00 92.38 191 LYS A O 1
ATOM 1590 N N . LEU A 1 192 ? 0.296 12.342 8.239 1.00 92.94 192 LEU A N 1
ATOM 1591 C CA . LEU A 1 192 ? 1.696 12.758 8.183 1.00 92.94 192 LEU A CA 1
ATOM 1592 C C . LEU A 1 192 ? 2.532 11.744 7.395 1.00 92.94 192 LEU A C 1
ATOM 1594 O O . LEU A 1 192 ? 3.241 12.132 6.474 1.00 92.94 192 LEU A O 1
ATOM 1598 N N . ILE A 1 193 ? 2.408 10.454 7.713 1.00 93.69 193 ILE A N 1
ATOM 1599 C CA . ILE A 1 193 ? 3.162 9.384 7.050 1.00 93.69 193 ILE A CA 1
ATOM 1600 C C . ILE A 1 193 ? 2.819 9.311 5.561 1.00 93.69 193 ILE A C 1
ATOM 1602 O O . ILE A 1 193 ? 3.727 9.297 4.736 1.00 93.69 193 ILE A O 1
ATOM 1606 N N . ILE A 1 194 ? 1.534 9.342 5.197 1.00 95.25 194 ILE A N 1
ATOM 1607 C CA . ILE A 1 194 ? 1.093 9.366 3.794 1.00 95.25 194 ILE A CA 1
ATOM 1608 C C . ILE A 1 194 ? 1.693 10.574 3.057 1.00 95.25 194 ILE A C 1
ATOM 1610 O O . ILE A 1 194 ? 2.223 10.417 1.959 1.00 95.25 194 ILE A O 1
ATOM 1614 N N . GLY A 1 195 ? 1.656 11.765 3.666 1.00 95.31 195 GLY A N 1
ATOM 1615 C CA . GLY A 1 195 ? 2.221 12.982 3.079 1.00 95.31 195 GLY A CA 1
ATOM 1616 C C . GLY A 1 195 ? 3.741 12.920 2.900 1.00 95.31 195 GLY A C 1
ATOM 1617 O O . GLY A 1 195 ? 4.253 13.313 1.850 1.00 95.31 195 GLY A O 1
ATOM 1618 N N . VAL A 1 196 ? 4.467 12.382 3.885 1.00 95.94 196 VAL A N 1
ATOM 1619 C CA . VAL A 1 196 ? 5.919 12.156 3.800 1.00 95.94 196 VAL A CA 1
ATOM 1620 C C . VAL A 1 196 ? 6.242 11.171 2.679 1.00 95.94 196 VAL A C 1
ATOM 1622 O O . VAL A 1 196 ? 7.083 11.462 1.833 1.00 95.94 196 VAL A O 1
ATOM 1625 N N . VAL A 1 197 ? 5.547 10.034 2.622 1.00 96.31 197 VAL A N 1
ATOM 1626 C CA . VAL A 1 197 ? 5.782 9.014 1.595 1.00 96.31 197 VAL A CA 1
ATOM 1627 C C . VAL A 1 197 ? 5.457 9.540 0.194 1.00 96.31 197 VAL A C 1
ATOM 1629 O O . VAL A 1 197 ? 6.234 9.302 -0.732 1.00 96.31 197 VAL A O 1
ATOM 1632 N N . LEU A 1 198 ? 4.370 10.301 0.022 1.00 97.69 198 LEU A N 1
ATOM 1633 C CA . LEU A 1 198 ? 4.068 10.962 -1.251 1.00 97.69 198 LEU A CA 1
ATOM 1634 C C . LEU A 1 198 ? 5.180 11.944 -1.643 1.00 97.69 198 LEU A C 1
ATOM 1636 O O . LEU A 1 198 ? 5.614 11.953 -2.792 1.00 97.69 198 LEU A O 1
ATOM 1640 N N . SER A 1 199 ? 5.668 12.739 -0.689 1.00 97.88 199 SER A N 1
ATOM 1641 C CA . SER A 1 199 ? 6.754 13.694 -0.932 1.00 97.88 199 SER A CA 1
ATOM 1642 C C . SER A 1 199 ? 8.026 12.983 -1.398 1.00 97.88 199 SER A C 1
ATOM 1644 O O . SER A 1 199 ? 8.648 13.425 -2.359 1.00 97.88 199 SER A O 1
ATOM 1646 N N . LEU A 1 200 ? 8.373 11.841 -0.794 1.00 97.81 200 LEU A N 1
ATOM 1647 C CA . LEU A 1 200 ? 9.498 11.016 -1.243 1.00 97.81 200 LEU A CA 1
ATOM 1648 C C . LEU A 1 200 ? 9.312 10.513 -2.684 1.00 97.81 200 LEU A C 1
ATOM 1650 O O . LEU A 1 200 ? 10.259 10.575 -3.464 1.00 97.81 200 LEU A O 1
ATOM 1654 N N . HIS A 1 201 ? 8.106 10.077 -3.068 1.00 97.69 201 HIS A N 1
ATOM 1655 C CA . HIS A 1 201 ? 7.825 9.675 -4.454 1.00 97.69 201 HIS A CA 1
ATOM 1656 C C . HIS A 1 201 ? 7.969 10.851 -5.432 1.00 97.69 201 HIS A C 1
ATOM 1658 O O . HIS A 1 201 ? 8.542 10.678 -6.503 1.00 97.69 201 HIS A O 1
ATOM 1664 N N . ILE A 1 202 ? 7.511 12.053 -5.063 1.00 98.12 202 ILE A N 1
ATOM 1665 C CA . ILE A 1 202 ? 7.660 13.264 -5.889 1.00 98.12 202 ILE A CA 1
ATOM 1666 C C . ILE A 1 202 ? 9.139 13.640 -6.055 1.00 98.12 202 ILE A C 1
ATOM 1668 O O . ILE A 1 202 ? 9.572 13.952 -7.164 1.00 98.12 202 ILE A O 1
ATOM 1672 N N . ILE A 1 203 ? 9.926 13.587 -4.976 1.00 98.19 203 ILE A N 1
ATOM 1673 C CA . ILE A 1 203 ? 11.369 13.865 -5.017 1.00 98.19 203 ILE A CA 1
ATOM 1674 C C . ILE A 1 203 ? 12.078 12.853 -5.922 1.00 98.19 203 ILE A C 1
ATOM 1676 O O . ILE A 1 203 ? 12.850 13.244 -6.794 1.00 98.19 203 ILE A O 1
ATOM 1680 N N . LEU A 1 204 ? 11.789 11.558 -5.765 1.00 97.31 204 LEU A N 1
ATOM 1681 C CA . LEU A 1 204 ? 12.379 10.519 -6.608 1.00 97.31 204 LEU A CA 1
ATOM 1682 C C . LEU A 1 204 ? 11.946 10.640 -8.068 1.00 97.31 204 LEU A C 1
ATOM 1684 O O . LEU A 1 204 ? 12.776 10.442 -8.949 1.00 97.31 204 LEU A O 1
ATOM 1688 N N . PHE A 1 205 ? 10.697 11.026 -8.340 1.00 97.25 205 PHE A N 1
ATOM 1689 C CA . PHE A 1 205 ? 10.253 11.352 -9.693 1.00 97.25 205 PHE A CA 1
ATOM 1690 C C . PHE A 1 205 ? 11.089 12.490 -10.299 1.00 97.25 205 PHE A C 1
ATOM 1692 O O . PHE A 1 205 ? 11.540 12.370 -11.435 1.00 97.25 205 PHE A O 1
ATOM 1699 N N . ALA A 1 206 ? 11.345 13.563 -9.544 1.00 97.38 206 ALA A N 1
ATOM 1700 C CA . ALA A 1 206 ? 12.137 14.696 -10.021 1.00 97.38 206 ALA A CA 1
ATOM 1701 C C . ALA A 1 206 ? 13.615 14.339 -10.274 1.00 97.38 206 ALA A C 1
ATOM 1703 O O . ALA A 1 206 ? 14.213 14.867 -11.207 1.00 97.38 206 ALA A O 1
ATOM 1704 N N . ILE A 1 207 ? 14.199 13.446 -9.465 1.00 97.94 207 ILE A N 1
ATOM 1705 C CA . ILE A 1 207 ? 15.606 13.024 -9.589 1.00 97.94 207 ILE A CA 1
ATOM 1706 C C . ILE A 1 207 ? 15.787 11.984 -10.702 1.00 97.94 207 ILE A C 1
ATOM 1708 O O . ILE A 1 207 ? 16.704 12.098 -11.509 1.00 97.94 207 ILE A O 1
ATOM 1712 N N . MET A 1 208 ? 14.933 10.958 -10.726 1.00 97.44 208 MET A N 1
ATOM 1713 C CA . MET A 1 208 ? 15.101 9.771 -11.575 1.00 97.44 208 MET A CA 1
ATOM 1714 C C . MET A 1 208 ? 14.354 9.868 -12.908 1.00 97.44 208 MET A C 1
ATOM 1716 O O . MET A 1 208 ? 14.603 9.052 -13.789 1.00 97.44 208 MET A O 1
ATOM 1720 N N . THR A 1 209 ? 13.411 10.810 -13.026 1.00 96.50 209 THR A N 1
ATOM 1721 C CA . THR A 1 209 ? 12.599 11.078 -14.227 1.00 96.50 209 THR A CA 1
ATOM 1722 C C . THR A 1 209 ? 12.050 9.819 -14.926 1.00 96.50 209 THR A C 1
ATOM 1724 O O . THR A 1 209 ? 12.161 9.691 -16.149 1.00 96.50 209 THR A O 1
ATOM 1727 N N . PRO A 1 210 ? 11.424 8.871 -14.188 1.00 96.56 210 PRO A N 1
ATOM 1728 C CA . PRO A 1 210 ? 10.909 7.644 -14.788 1.00 96.56 210 PRO A CA 1
ATOM 1729 C C . PRO A 1 210 ? 9.861 7.970 -15.856 1.00 96.56 210 PRO A C 1
ATOM 1731 O O . PRO A 1 210 ? 8.998 8.832 -15.665 1.00 96.56 210 PRO A O 1
ATOM 1734 N N . SER A 1 211 ? 9.908 7.264 -16.985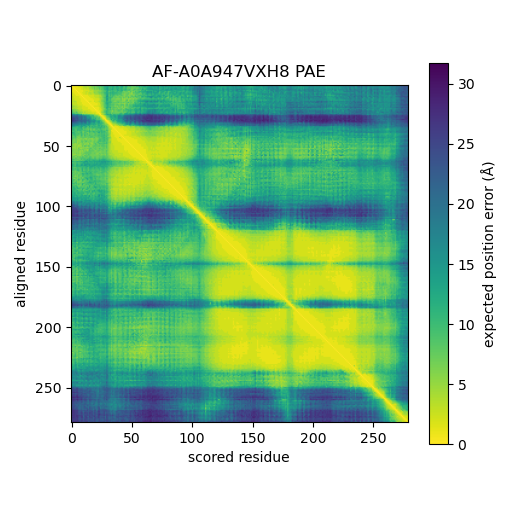 1.00 96.25 211 SER A N 1
ATOM 1735 C CA . SER A 1 211 ? 8.914 7.437 -18.044 1.00 96.25 211 SER A CA 1
ATOM 1736 C C . SER A 1 211 ? 7.538 6.953 -17.579 1.00 96.25 211 SER A C 1
ATOM 1738 O O . SER A 1 211 ? 7.423 6.012 -16.786 1.00 96.25 211 SER A O 1
ATOM 1740 N N . LEU A 1 212 ? 6.467 7.574 -18.082 1.00 96.56 212 LEU A N 1
ATOM 1741 C CA . LEU A 1 212 ? 5.099 7.114 -17.836 1.00 96.56 212 LEU A CA 1
ATOM 1742 C C . LEU A 1 212 ? 4.819 5.850 -18.666 1.00 96.56 212 LEU A C 1
ATOM 1744 O O . LEU A 1 212 ? 4.188 5.908 -19.718 1.00 96.56 212 LEU A O 1
ATOM 1748 N N . SER A 1 213 ? 5.343 4.711 -18.213 1.00 95.69 213 SER A N 1
ATOM 1749 C CA . SER A 1 213 ? 5.274 3.422 -18.905 1.00 95.69 213 SER A CA 1
ATOM 1750 C C . SER A 1 213 ? 5.019 2.258 -17.942 1.00 95.69 213 SER A C 1
ATOM 1752 O O . SER A 1 213 ? 5.274 2.349 -16.737 1.00 95.69 213 SER A O 1
ATOM 1754 N N . SER A 1 214 ? 4.558 1.125 -18.486 1.00 94.31 214 SER A N 1
ATOM 1755 C CA . SER A 1 214 ? 4.299 -0.110 -17.730 1.00 94.31 214 SER A CA 1
ATOM 1756 C C . SER A 1 214 ? 5.547 -0.728 -17.095 1.00 94.31 214 SER A C 1
ATOM 1758 O O . SER A 1 214 ? 5.425 -1.575 -16.213 1.00 94.31 214 SER A O 1
ATOM 1760 N N . GLN A 1 215 ? 6.743 -0.299 -17.502 1.00 94.44 215 GLN A N 1
ATOM 1761 C CA . GLN A 1 215 ? 7.999 -0.746 -16.903 1.00 94.44 215 GLN A CA 1
ATOM 1762 C C . GLN A 1 215 ? 8.159 -0.241 -15.462 1.00 94.44 215 GLN A C 1
ATOM 1764 O O . GLN A 1 215 ? 8.659 -0.957 -14.594 1.00 94.44 215 GLN A O 1
ATOM 1769 N N . TYR A 1 216 ? 7.643 0.955 -15.178 1.00 96.31 216 TYR A N 1
ATOM 1770 C CA . TYR A 1 216 ? 7.649 1.572 -13.849 1.00 96.31 216 TYR A CA 1
ATOM 1771 C C . TYR A 1 216 ? 6.277 1.462 -13.169 1.00 96.31 216 TYR A C 1
ATOM 1773 O O . TYR A 1 216 ? 5.865 2.339 -12.407 1.00 96.31 216 TYR A O 1
ATOM 1781 N N . ALA A 1 217 ? 5.518 0.405 -13.483 1.00 94.44 217 ALA A N 1
ATOM 1782 C CA . ALA A 1 217 ? 4.131 0.273 -13.055 1.00 94.44 217 ALA A CA 1
ATOM 1783 C C . ALA A 1 217 ? 3.955 0.280 -11.530 1.00 94.44 217 ALA A C 1
ATOM 1785 O O . ALA A 1 217 ? 2.989 0.869 -11.053 1.00 94.44 217 ALA A O 1
ATOM 1786 N N . LEU A 1 218 ? 4.869 -0.321 -10.760 1.00 94.75 218 LEU A N 1
ATOM 1787 C CA . LEU A 1 218 ? 4.768 -0.337 -9.295 1.00 94.75 218 LEU A CA 1
ATOM 1788 C C . LEU A 1 218 ? 5.024 1.056 -8.716 1.00 94.75 218 LEU A C 1
ATOM 1790 O O . LEU A 1 218 ? 4.289 1.489 -7.827 1.00 94.75 218 LEU A O 1
ATOM 1794 N N . PHE A 1 219 ? 6.005 1.776 -9.269 1.00 97.69 219 PHE A N 1
ATOM 1795 C CA . PHE A 1 219 ? 6.280 3.158 -8.888 1.00 97.69 219 PHE A CA 1
ATOM 1796 C C . PHE A 1 219 ? 5.076 4.071 -9.135 1.00 97.69 219 PHE A C 1
ATOM 1798 O O . PHE A 1 219 ? 4.617 4.785 -8.235 1.00 97.69 219 PHE A O 1
ATOM 1805 N N . TRP A 1 220 ? 4.515 4.017 -10.345 1.00 97.88 220 TRP A N 1
ATOM 1806 C CA . TRP A 1 220 ? 3.365 4.840 -10.710 1.00 97.88 220 TRP A CA 1
ATOM 1807 C C . TRP A 1 220 ? 2.101 4.455 -9.944 1.00 97.88 220 TRP A C 1
ATOM 1809 O O . TRP A 1 220 ? 1.364 5.338 -9.508 1.00 97.88 220 TRP A O 1
ATOM 1819 N N . PHE A 1 221 ? 1.873 3.160 -9.713 1.00 96.25 221 PHE A N 1
ATOM 1820 C CA . PHE A 1 221 ? 0.750 2.689 -8.907 1.00 96.25 221 PHE A CA 1
ATOM 1821 C C . PHE A 1 221 ? 0.811 3.249 -7.486 1.00 96.25 221 PHE A C 1
ATOM 1823 O O . PHE A 1 221 ? -0.155 3.854 -7.019 1.00 96.25 221 PHE A O 1
ATOM 1830 N N . MET A 1 222 ? 1.953 3.108 -6.807 1.00 97.38 222 MET A N 1
ATOM 1831 C CA . MET A 1 222 ? 2.098 3.605 -5.439 1.00 97.38 222 MET A CA 1
ATOM 1832 C C . MET A 1 222 ? 2.019 5.130 -5.378 1.00 97.38 222 MET A C 1
ATOM 1834 O O . MET A 1 222 ? 1.340 5.662 -4.503 1.00 97.38 222 MET A O 1
ATOM 1838 N N . THR A 1 223 ? 2.609 5.837 -6.345 1.00 98.12 223 THR A N 1
ATOM 1839 C CA . THR A 1 223 ? 2.488 7.301 -6.451 1.00 98.12 223 THR A CA 1
ATOM 1840 C C . THR A 1 223 ? 1.023 7.731 -6.553 1.00 98.12 223 THR A C 1
ATOM 1842 O O . THR A 1 223 ? 0.582 8.598 -5.797 1.00 98.12 223 THR A O 1
ATOM 1845 N N . MET A 1 224 ? 0.236 7.089 -7.422 1.00 98.25 224 MET A N 1
ATOM 1846 C CA . MET A 1 224 ? -1.189 7.391 -7.590 1.00 98.25 224 MET A CA 1
ATOM 1847 C C . MET A 1 224 ? -2.019 7.019 -6.358 1.00 98.25 224 MET A C 1
ATOM 1849 O O . MET A 1 224 ? -2.908 7.781 -5.973 1.00 98.25 224 MET A O 1
ATOM 1853 N N . ALA A 1 225 ? -1.711 5.901 -5.696 1.00 97.31 225 ALA A N 1
ATOM 1854 C CA . ALA A 1 225 ? -2.361 5.512 -4.447 1.00 97.31 225 ALA A CA 1
ATOM 1855 C C . ALA A 1 225 ? -2.087 6.526 -3.321 1.00 97.31 225 ALA A C 1
ATOM 1857 O O . ALA A 1 225 ? -3.019 6.989 -2.662 1.00 97.31 225 ALA A O 1
ATOM 1858 N N . PHE A 1 226 ? -0.834 6.948 -3.128 1.00 97.81 226 PHE A N 1
ATOM 1859 C CA . PHE A 1 226 ? -0.487 7.963 -2.128 1.00 97.81 226 PHE A CA 1
ATOM 1860 C C . PHE A 1 226 ? -1.047 9.342 -2.463 1.00 97.81 226 PHE A C 1
ATOM 1862 O O . PHE A 1 226 ? -1.465 10.069 -1.558 1.00 97.81 226 PHE A O 1
ATOM 1869 N N . PHE A 1 227 ? -1.116 9.689 -3.748 1.00 98.06 227 PHE A N 1
ATOM 1870 C CA . PHE A 1 227 ? -1.771 10.907 -4.205 1.00 98.06 227 PHE A CA 1
ATOM 1871 C C . PHE A 1 227 ? -3.270 10.887 -3.880 1.00 98.06 227 PHE A C 1
ATOM 1873 O O . PHE A 1 227 ? -3.775 11.825 -3.262 1.00 98.06 227 PHE A O 1
ATOM 1880 N N . GLY A 1 228 ? -3.970 9.792 -4.196 1.00 97.38 228 GLY A N 1
ATOM 1881 C CA . GLY A 1 228 ? -5.382 9.612 -3.856 1.00 97.38 228 GLY A CA 1
ATOM 1882 C C . GLY A 1 228 ? -5.638 9.678 -2.349 1.00 97.38 228 GLY A C 1
ATOM 1883 O O . GLY A 1 228 ? -6.513 10.425 -1.905 1.00 97.38 228 GLY A O 1
ATOM 1884 N N . ALA A 1 229 ? -4.845 8.957 -1.553 1.00 96.19 229 ALA A N 1
ATOM 1885 C CA . ALA A 1 229 ? -4.939 8.972 -0.093 1.00 96.19 229 ALA A CA 1
ATOM 1886 C C . ALA A 1 229 ? -4.690 10.376 0.493 1.00 96.19 229 ALA A C 1
ATOM 1888 O O . ALA A 1 229 ? -5.431 10.825 1.370 1.00 96.19 229 ALA A O 1
ATOM 1889 N N . SER A 1 230 ? -3.687 11.099 -0.019 1.00 96.56 230 SER A N 1
ATOM 1890 C CA . SER A 1 230 ? -3.375 12.471 0.406 1.00 96.56 230 SER A CA 1
ATOM 1891 C C . SER A 1 230 ? -4.488 13.449 0.051 1.00 96.56 230 SER A C 1
ATOM 1893 O O . SER A 1 230 ? -4.871 14.270 0.884 1.00 96.56 230 SER A O 1
ATOM 1895 N N . LEU A 1 231 ? -5.045 13.350 -1.161 1.00 95.38 231 LEU A N 1
ATOM 1896 C CA . LEU A 1 231 ? -6.148 14.200 -1.602 1.00 95.38 231 LEU A CA 1
ATOM 1897 C C . LEU A 1 231 ? -7.370 14.010 -0.699 1.00 95.38 231 LEU A C 1
ATOM 1899 O O . LEU A 1 231 ? -7.989 14.988 -0.268 1.00 95.38 231 LEU A O 1
ATOM 1903 N N . LEU A 1 232 ? -7.694 12.757 -0.371 1.00 91.94 232 LEU A N 1
ATOM 1904 C CA . LEU A 1 232 ? -8.798 12.439 0.525 1.00 91.94 232 LEU A CA 1
ATOM 1905 C C . LEU A 1 232 ? -8.531 12.975 1.940 1.00 91.94 232 LEU A C 1
ATOM 1907 O O . LEU A 1 232 ? -9.385 13.655 2.510 1.00 91.94 232 LEU A O 1
ATOM 1911 N N . GLY A 1 233 ? -7.318 12.775 2.465 1.00 91.12 233 GLY A N 1
ATOM 1912 C CA . GLY A 1 233 ? -6.894 13.290 3.768 1.00 91.12 233 GLY A CA 1
ATOM 1913 C C . GLY A 1 233 ? -6.883 14.813 3.888 1.00 91.12 233 GLY A C 1
ATOM 1914 O O . GLY A 1 233 ? -7.233 15.348 4.944 1.00 91.12 233 GLY A O 1
ATOM 1915 N N . PHE A 1 234 ? -6.549 15.521 2.810 1.00 89.00 234 PHE A N 1
ATOM 1916 C CA . PHE A 1 234 ? -6.660 16.976 2.737 1.00 89.00 234 PHE A CA 1
ATOM 1917 C C . PHE A 1 234 ? -8.128 17.421 2.691 1.00 89.00 234 PHE A C 1
ATOM 1919 O O . PHE A 1 234 ? -8.532 18.351 3.394 1.00 89.00 234 PHE A O 1
ATOM 1926 N N . SER A 1 235 ? -8.953 16.713 1.917 1.00 88.19 235 SER A N 1
ATOM 1927 C CA . SER A 1 235 ? -10.383 17.001 1.770 1.00 88.19 235 SER A CA 1
ATOM 1928 C C . SER A 1 235 ? -11.145 16.829 3.087 1.00 88.19 235 SER A C 1
ATOM 1930 O O . SER A 1 235 ? -11.996 17.659 3.411 1.00 88.19 235 SER A O 1
ATOM 1932 N N . THR A 1 236 ? -10.804 15.816 3.894 1.00 84.06 236 THR A N 1
ATOM 1933 C CA . THR A 1 236 ? -11.399 15.611 5.230 1.00 84.06 236 THR A CA 1
ATOM 1934 C C . THR A 1 236 ? -10.999 16.682 6.241 1.00 84.06 236 THR A C 1
ATOM 1936 O O . THR A 1 236 ? -11.759 16.966 7.167 1.00 84.06 236 THR A O 1
ATOM 1939 N N . TYR A 1 237 ? -9.819 17.287 6.076 1.00 80.25 237 TYR A N 1
ATOM 1940 C CA . TYR A 1 237 ? -9.354 18.379 6.927 1.00 80.25 237 TYR A CA 1
ATOM 1941 C C . TYR A 1 237 ? -10.028 19.710 6.567 1.00 80.25 237 TYR A C 1
ATOM 1943 O O . TYR A 1 237 ? -10.483 20.427 7.455 1.00 80.25 237 TYR A O 1
ATOM 1951 N N . LYS A 1 238 ? -10.123 20.031 5.270 1.00 78.81 238 LYS A N 1
ATOM 1952 C CA . LYS A 1 238 ? -10.574 21.347 4.793 1.00 78.81 238 LYS A CA 1
ATOM 1953 C C . LYS A 1 238 ? -12.096 21.477 4.656 1.00 78.81 238 LYS A C 1
ATOM 1955 O O . LYS A 1 238 ? -12.623 22.575 4.809 1.00 78.81 238 LYS A O 1
ATOM 1960 N N . SER A 1 239 ? -12.816 20.396 4.342 1.00 82.94 239 SER A N 1
ATOM 1961 C CA . SER A 1 239 ? -14.247 20.457 4.015 1.00 82.94 239 SER A CA 1
ATOM 1962 C C . SER A 1 239 ? -15.123 19.829 5.097 1.00 82.94 239 SER A C 1
ATOM 1964 O O . SER A 1 239 ? -15.171 18.609 5.256 1.00 82.94 239 SER A O 1
ATOM 1966 N N . ILE A 1 240 ? -15.903 20.668 5.788 1.00 80.00 240 ILE A N 1
ATOM 1967 C CA . ILE A 1 240 ? -16.904 20.233 6.779 1.00 80.00 240 ILE A CA 1
ATOM 1968 C C . ILE A 1 240 ? -17.947 19.314 6.129 1.00 80.00 240 ILE A C 1
ATOM 1970 O O . ILE A 1 240 ? -18.318 18.293 6.704 1.00 80.00 240 ILE A O 1
ATOM 1974 N N . ARG A 1 241 ? -18.386 19.635 4.904 1.00 77.19 241 ARG A N 1
ATOM 1975 C CA . ARG A 1 241 ? -19.360 18.827 4.152 1.00 77.19 241 ARG A CA 1
ATOM 1976 C C . ARG A 1 241 ? -18.807 17.441 3.832 1.00 77.19 241 ARG A C 1
ATOM 1978 O O . ARG A 1 241 ? -19.509 16.449 4.004 1.00 77.19 241 ARG A O 1
ATOM 1985 N N . PHE A 1 242 ? -17.548 17.371 3.409 1.00 77.38 242 PHE A N 1
ATOM 1986 C CA . PHE A 1 242 ? -16.898 16.107 3.077 1.00 77.38 242 PHE A CA 1
ATOM 1987 C C . PHE A 1 242 ? -16.641 15.254 4.323 1.00 77.38 242 PHE A C 1
ATOM 1989 O O . PHE A 1 242 ? -16.932 14.061 4.337 1.00 77.38 242 PHE A O 1
ATOM 1996 N N . LYS A 1 243 ? -16.196 15.892 5.412 1.00 78.06 243 LYS A N 1
ATOM 1997 C CA . LYS A 1 243 ? -16.067 15.260 6.727 1.00 78.06 243 LYS A CA 1
ATOM 1998 C C . LYS A 1 243 ? -17.405 14.717 7.231 1.00 78.06 243 LYS A C 1
ATOM 2000 O O . LYS A 1 243 ? -17.449 13.609 7.749 1.00 78.06 243 LYS A O 1
ATOM 2005 N N . SER A 1 244 ? -18.494 15.468 7.057 1.00 78.19 244 SER A N 1
ATOM 2006 C CA . SER A 1 244 ? -19.849 15.029 7.410 1.00 78.19 244 SER A CA 1
ATOM 2007 C C . SER A 1 244 ? -20.296 13.823 6.582 1.00 78.19 244 SER A C 1
ATOM 2009 O O . SER A 1 244 ? -20.820 12.864 7.137 1.00 78.19 244 SER A O 1
ATOM 2011 N N . TRP A 1 245 ? -20.020 13.814 5.276 1.00 81.12 245 TRP A N 1
ATOM 2012 C CA . TRP A 1 245 ? -20.333 12.679 4.405 1.00 81.12 245 TRP A CA 1
ATOM 2013 C C . TRP A 1 245 ? -19.554 11.411 4.785 1.00 81.12 245 TRP A C 1
ATOM 2015 O O . TRP A 1 245 ? -20.164 10.359 4.966 1.00 81.12 245 TRP A O 1
ATOM 2025 N N . ILE A 1 246 ? -18.238 11.514 5.009 1.00 75.38 246 ILE A N 1
ATOM 2026 C CA . ILE A 1 246 ? -17.431 10.390 5.516 1.00 75.38 246 ILE A CA 1
ATOM 2027 C C . ILE A 1 246 ? -17.951 9.931 6.873 1.00 75.38 246 ILE A C 1
ATOM 2029 O O . ILE A 1 246 ? -18.172 8.742 7.076 1.00 75.38 246 ILE A O 1
ATOM 2033 N N . ASN A 1 247 ? -18.224 10.864 7.784 1.00 73.50 247 ASN A N 1
ATOM 2034 C CA . ASN A 1 247 ? -18.830 10.531 9.063 1.00 73.50 247 ASN A CA 1
ATOM 2035 C C . ASN A 1 247 ? -20.193 9.861 8.886 1.00 73.50 247 ASN A C 1
ATOM 2037 O O . ASN A 1 247 ? -20.499 8.979 9.660 1.00 73.50 247 ASN A O 1
ATOM 2041 N N . SER A 1 248 ? -21.003 10.199 7.885 1.00 77.81 248 SER A N 1
ATOM 2042 C CA . SER A 1 248 ? -22.269 9.504 7.622 1.00 77.81 248 SER A CA 1
ATOM 2043 C C . SER A 1 248 ? -22.059 8.069 7.136 1.00 77.81 248 SER A C 1
ATOM 2045 O O . SER A 1 248 ? -22.854 7.196 7.477 1.00 77.81 248 SER A O 1
ATOM 2047 N N . LEU A 1 249 ? -21.007 7.812 6.354 1.00 72.19 249 LEU A N 1
ATOM 2048 C CA . LEU A 1 249 ? -20.638 6.458 5.934 1.00 72.19 249 LEU A CA 1
ATOM 2049 C C . LEU A 1 249 ? -20.109 5.629 7.112 1.00 72.19 249 LEU A C 1
ATOM 2051 O O . LEU A 1 249 ? -20.451 4.456 7.246 1.00 72.19 249 LEU A O 1
ATOM 2055 N N . VAL A 1 250 ? -19.311 6.255 7.980 1.00 65.25 250 VAL A N 1
ATOM 2056 C CA . VAL A 1 250 ? -18.658 5.622 9.137 1.00 65.25 250 VAL A CA 1
ATOM 2057 C C . VAL A 1 250 ? -19.605 5.477 10.341 1.00 65.25 250 VAL A C 1
ATOM 2059 O O . VAL A 1 250 ? -19.587 4.460 11.026 1.00 65.25 250 VAL A O 1
ATOM 2062 N N . ASN A 1 251 ? -20.470 6.461 10.603 1.00 60.88 251 ASN A N 1
ATOM 2063 C CA . ASN A 1 251 ? -21.340 6.553 11.788 1.00 60.88 251 ASN A CA 1
ATOM 2064 C C . ASN A 1 251 ? -22.678 5.822 11.619 1.00 60.88 251 ASN A C 1
ATOM 2066 O O . ASN A 1 251 ? -23.618 6.068 12.380 1.00 60.88 251 ASN A O 1
ATOM 2070 N N . ASN A 1 252 ? -22.801 4.921 10.645 1.00 58.59 252 ASN A N 1
ATOM 2071 C CA . ASN A 1 252 ? -23.972 4.060 10.569 1.00 58.59 252 ASN A CA 1
ATOM 2072 C C . ASN A 1 252 ? -24.039 3.263 11.890 1.00 58.59 252 ASN A C 1
ATOM 2074 O O . ASN A 1 252 ? -23.107 2.522 12.196 1.00 58.59 252 ASN A O 1
ATOM 2078 N N . LYS A 1 253 ? -25.084 3.477 12.710 1.00 48.66 253 LYS A N 1
ATOM 2079 C CA . LYS A 1 253 ? -25.194 3.104 14.149 1.00 48.66 253 LYS A CA 1
ATOM 2080 C C . LYS A 1 253 ? -24.737 1.679 14.516 1.00 48.66 253 LYS A C 1
ATOM 2082 O O . LYS A 1 253 ? -24.408 1.426 15.671 1.00 48.66 253 LYS A O 1
ATOM 2087 N N . LEU A 1 254 ? -24.719 0.759 13.553 1.00 46.53 254 LEU A N 1
ATOM 2088 C CA . LEU A 1 254 ? -24.226 -0.610 13.705 1.00 46.53 254 LEU A CA 1
ATOM 2089 C C . LEU A 1 254 ? -22.703 -0.695 13.925 1.00 46.53 254 LEU A C 1
ATOM 2091 O O . LEU A 1 254 ? -22.244 -1.567 14.653 1.00 46.53 254 LEU A O 1
ATOM 2095 N N . ILE A 1 255 ? -21.934 0.203 13.305 1.00 49.09 255 ILE A N 1
ATOM 2096 C CA . ILE A 1 255 ? -20.466 0.214 13.341 1.00 49.09 255 ILE A CA 1
ATOM 2097 C C . ILE A 1 255 ? -19.997 0.810 14.677 1.00 49.09 255 ILE A C 1
ATOM 2099 O O . ILE A 1 255 ? -19.155 0.231 15.350 1.00 49.09 255 ILE A O 1
ATOM 2103 N N . TYR A 1 256 ? -20.630 1.894 15.144 1.00 47.44 256 TYR A N 1
ATOM 2104 C CA . TYR A 1 256 ? -20.283 2.547 16.418 1.00 47.44 256 TYR A CA 1
ATOM 2105 C C . TYR A 1 256 ? -20.468 1.659 17.651 1.00 47.44 256 TYR A C 1
ATOM 2107 O O . TYR A 1 256 ? -19.681 1.745 18.588 1.00 47.44 256 TYR A O 1
ATOM 2115 N N . LYS A 1 257 ? -21.467 0.767 17.638 1.00 45.97 257 LYS A N 1
ATOM 2116 C CA . LYS A 1 257 ? -21.696 -0.185 18.736 1.00 45.97 257 LYS A CA 1
ATOM 2117 C C . LYS A 1 257 ? -20.573 -1.229 18.872 1.00 45.97 257 LYS A C 1
ATOM 2119 O O . LYS A 1 257 ? -20.484 -1.864 19.914 1.00 45.97 257 LYS A O 1
ATOM 2124 N N . ASN A 1 258 ? -19.728 -1.361 17.844 1.00 47.06 258 ASN A N 1
ATOM 2125 C CA . ASN A 1 258 ? -18.616 -2.308 17.754 1.00 47.06 258 ASN A CA 1
ATOM 2126 C C . ASN A 1 258 ? -17.244 -1.611 17.543 1.00 47.06 258 ASN A C 1
ATOM 2128 O O . ASN A 1 258 ? -16.270 -2.297 17.257 1.00 47.06 258 ASN A O 1
ATOM 2132 N N . LEU A 1 259 ? -17.163 -0.270 17.624 1.00 43.50 259 LEU A N 1
ATOM 2133 C CA . LEU A 1 259 ? -15.956 0.535 17.316 1.00 43.50 259 LEU A CA 1
ATOM 2134 C C . LEU A 1 259 ? -15.140 0.963 18.542 1.00 43.50 259 LEU A C 1
ATOM 2136 O O . LEU A 1 259 ? -14.081 1.574 18.391 1.00 43.50 259 LEU A O 1
ATOM 2140 N N . GLY A 1 260 ? -15.616 0.697 19.757 1.00 47.81 260 GLY A N 1
ATOM 2141 C CA . GLY A 1 260 ? -14.725 0.769 20.908 1.00 47.81 260 GLY A CA 1
ATOM 2142 C C . GLY A 1 260 ? -13.738 -0.390 20.806 1.00 47.81 260 GLY A C 1
ATOM 2143 O O . GLY A 1 260 ? -14.122 -1.521 20.519 1.00 47.81 260 GLY A O 1
ATOM 2144 N N . TRP A 1 261 ? -12.454 -0.094 20.953 1.00 48.34 261 TRP A N 1
ATOM 2145 C CA . TRP A 1 261 ? -11.419 -1.109 20.866 1.00 48.34 261 TRP A CA 1
ATOM 2146 C C . TRP A 1 261 ? -11.592 -2.122 22.008 1.00 48.34 261 TRP A C 1
ATOM 2148 O O . TRP A 1 261 ? -11.558 -1.746 23.177 1.00 48.34 261 TRP A O 1
ATOM 2158 N N . GLY A 1 262 ? -11.770 -3.397 21.651 1.00 48.12 262 GLY A N 1
ATOM 2159 C CA . GLY A 1 262 ? -11.859 -4.518 22.590 1.00 48.12 262 GLY A CA 1
ATOM 2160 C C . GLY A 1 262 ? -13.282 -4.886 23.027 1.00 48.12 262 GLY A C 1
ATOM 2161 O O . GLY A 1 262 ? -14.217 -4.095 22.966 1.00 48.12 262 GLY A O 1
ATOM 2162 N N . GLU A 1 263 ? -13.445 -6.119 23.512 1.00 46.97 263 GLU A N 1
ATOM 2163 C CA . GLU A 1 263 ? -14.720 -6.645 24.034 1.00 46.97 263 GLU A CA 1
ATOM 2164 C C . GLU A 1 263 ? -15.197 -5.921 25.309 1.00 46.97 263 GLU A C 1
ATOM 2166 O O . GLU A 1 263 ? -16.344 -6.072 25.726 1.00 46.97 263 GLU A O 1
ATOM 2171 N N . ASN A 1 264 ? -14.336 -5.101 25.921 1.00 50.88 264 ASN A N 1
ATOM 2172 C CA . ASN A 1 264 ? -14.578 -4.439 27.198 1.00 50.88 264 ASN A CA 1
ATOM 2173 C C . ASN A 1 264 ? -14.796 -2.917 27.060 1.00 50.88 264 ASN A C 1
ATOM 2175 O O . ASN A 1 264 ? -14.303 -2.147 27.879 1.00 50.88 264 ASN A O 1
ATOM 2179 N N . ILE A 1 265 ? -15.560 -2.464 26.056 1.00 50.41 265 ILE A N 1
ATOM 2180 C CA . ILE A 1 265 ? -15.900 -1.033 25.859 1.00 50.41 265 ILE A CA 1
ATOM 2181 C C . ILE A 1 265 ? -16.456 -0.386 27.143 1.00 50.41 265 ILE A C 1
ATOM 2183 O O . ILE A 1 265 ? -16.153 0.766 27.442 1.00 50.41 265 ILE A O 1
ATOM 2187 N N . ALA A 1 266 ? -17.205 -1.154 27.941 1.00 51.62 266 ALA A N 1
ATOM 2188 C CA . ALA A 1 266 ? -17.772 -0.717 29.217 1.00 51.62 266 ALA A CA 1
ATOM 2189 C C . ALA A 1 266 ? -16.723 -0.255 30.252 1.00 51.62 266 ALA A C 1
ATOM 2191 O O . ALA A 1 266 ? -17.054 0.530 31.137 1.00 51.62 266 ALA A O 1
ATOM 2192 N N . LEU A 1 267 ? -15.460 -0.689 30.139 1.00 48.12 267 LEU A N 1
ATOM 2193 C CA . LEU A 1 267 ? -14.374 -0.208 31.003 1.00 48.12 267 LEU A CA 1
ATOM 2194 C C . LEU A 1 267 ? -14.013 1.260 30.718 1.00 48.12 267 LEU A C 1
ATOM 2196 O O . LEU A 1 267 ? -13.554 1.962 31.614 1.00 48.12 267 LEU A O 1
ATOM 2200 N N . PHE A 1 268 ? -14.258 1.749 29.498 1.00 49.09 268 PHE A N 1
ATOM 2201 C CA . PHE A 1 268 ? -13.933 3.122 29.095 1.00 49.09 268 PHE A CA 1
ATOM 2202 C C . PHE A 1 268 ? -15.058 4.128 29.398 1.00 49.09 268 PHE A C 1
ATOM 2204 O O . PHE A 1 268 ? -14.775 5.311 29.587 1.00 49.09 268 PHE A O 1
ATOM 2211 N N . ASP A 1 269 ? -16.314 3.677 29.495 1.00 49.19 269 ASP A N 1
ATOM 2212 C CA . ASP A 1 269 ? -17.464 4.539 29.828 1.00 49.19 269 ASP A CA 1
ATOM 2213 C C . ASP A 1 269 ? -17.490 4.938 31.316 1.00 49.19 269 ASP A C 1
ATOM 2215 O O . ASP A 1 269 ? -17.908 6.046 31.672 1.00 49.19 269 ASP A O 1
ATOM 2219 N N . HIS A 1 270 ? -17.002 4.074 32.215 1.00 46.66 270 HIS A N 1
ATOM 2220 C CA . HIS A 1 270 ? -17.061 4.337 33.656 1.00 46.66 270 HIS A CA 1
ATOM 2221 C C . HIS A 1 270 ? -16.201 5.526 34.101 1.00 46.66 270 HIS A C 1
ATOM 2223 O O . HIS A 1 270 ? -16.619 6.265 34.997 1.00 46.66 270 HIS A O 1
ATOM 2229 N N . HIS A 1 271 ? -15.067 5.773 33.440 1.00 44.31 271 HIS A N 1
ATOM 2230 C CA . HIS A 1 271 ? -14.183 6.894 33.771 1.00 44.31 271 HIS A CA 1
ATOM 2231 C C . HIS A 1 271 ? -14.727 8.261 33.326 1.00 44.31 271 HIS A C 1
ATOM 2233 O O . HIS A 1 271 ? -14.469 9.262 33.989 1.00 44.31 271 HIS A O 1
ATOM 2239 N N . GLN A 1 272 ? -15.523 8.321 32.251 1.00 43.97 272 GLN A N 1
ATOM 2240 C CA . GLN A 1 272 ? -16.171 9.574 31.839 1.00 43.97 272 GLN A CA 1
ATOM 2241 C C . GLN A 1 272 ? -17.314 9.953 32.787 1.00 43.97 272 GLN A C 1
ATOM 2243 O O . GLN A 1 272 ? -17.469 11.123 33.127 1.00 43.97 272 GLN A O 1
ATOM 2248 N N . SER A 1 273 ? -18.056 8.960 33.293 1.00 46.25 273 SER A N 1
ATOM 2249 C CA . SER A 1 273 ? -19.159 9.203 34.230 1.00 46.25 273 SER A CA 1
ATOM 2250 C C . SER A 1 273 ? -18.710 9.707 35.608 1.00 46.25 273 SER A C 1
ATOM 2252 O O . SER A 1 273 ? -19.473 10.396 36.283 1.00 46.25 273 SER A O 1
ATOM 2254 N N . SER A 1 274 ? -17.493 9.369 36.048 1.00 45.62 274 SER A N 1
ATOM 2255 C CA . SER A 1 274 ? -16.949 9.815 37.337 1.00 45.62 274 SER A CA 1
ATOM 2256 C C . SER A 1 274 ? -16.298 11.196 37.253 1.00 45.62 274 SER A C 1
ATOM 2258 O O . SER A 1 274 ? -16.395 11.963 38.207 1.00 45.62 274 SER A O 1
ATOM 2260 N N . GLU A 1 275 ? -15.703 11.559 36.112 1.00 45.22 275 GLU A N 1
ATOM 2261 C CA . GLU A 1 275 ? -15.198 12.918 35.874 1.00 45.22 275 GLU A CA 1
ATOM 2262 C C . GLU A 1 275 ? -16.321 13.937 35.619 1.00 45.22 275 GLU A C 1
ATOM 2264 O O . GLU A 1 275 ? -16.206 15.073 36.073 1.00 45.22 275 GLU A O 1
ATOM 2269 N N . GLU A 1 276 ? -17.417 13.556 34.950 1.00 44.56 276 GLU A N 1
ATOM 2270 C CA . GLU A 1 276 ? -18.591 14.433 34.780 1.00 44.56 276 GLU A CA 1
ATOM 2271 C C . GLU A 1 276 ? -19.429 14.576 36.054 1.00 44.56 276 GLU A C 1
ATOM 2273 O O . GLU A 1 276 ? -20.097 15.587 36.222 1.00 44.56 276 GLU A O 1
ATOM 2278 N N . LYS A 1 277 ? -19.382 13.610 36.978 1.00 46.06 277 LYS A N 1
ATOM 2279 C CA . LYS A 1 277 ? -20.020 13.750 38.300 1.00 46.06 277 LYS A CA 1
ATOM 2280 C C . LYS A 1 277 ? -19.220 14.610 39.281 1.00 46.06 277 LYS A C 1
ATOM 2282 O O . LYS A 1 277 ? -19.775 15.033 40.289 1.00 46.06 277 LYS A O 1
ATOM 2287 N N . ASN A 1 278 ? -17.940 14.843 38.997 1.00 46.75 278 ASN A N 1
ATOM 2288 C CA . ASN A 1 278 ? -17.033 15.636 39.829 1.00 46.75 278 ASN A CA 1
ATOM 2289 C C . ASN A 1 278 ? -16.735 17.029 39.236 1.00 46.75 278 ASN A C 1
ATOM 2291 O O . ASN A 1 278 ? -15.828 17.712 39.714 1.00 46.75 278 ASN A O 1
ATOM 2295 N N . LYS A 1 279 ? -17.481 17.450 38.209 1.00 42.22 279 LYS A N 1
ATOM 2296 C CA . LYS A 1 279 ? -17.513 18.818 37.674 1.00 42.22 279 LYS A CA 1
ATOM 2297 C C . LYS A 1 279 ? -18.907 19.402 37.825 1.00 42.22 279 LYS A C 1
ATOM 2299 O O . LYS A 1 279 ? -18.973 20.631 38.033 1.00 42.22 279 LYS A O 1
#

Sequence (279 aa):
MLLVFLLLILPILGMTVGFIFYRFQGKKDLFKIDLVQFYYTFILSPIVFVWIKTMIFLLLQANAHQLSVKEIYAVDTAFSVIFLLIFAFVAMHSVTKTFHLKNKDPLYDIFFDNEYIHLWLSHIVMAVGSLSILTAISFINLWLPLNWMVDNGIFIFFLTVAFFVGWAIYMAFELADPKLQKRVSFMRLMKLIIGVVLSLHIILFAIMTPSLSSQYALFWFMTMAFFGASLLGFSTYKSIRFKSWINSLVNNKLIYKNLGWGENIALFDHHQSSEEKNK

Foldseek 3Di:
DVVVVCLLCLLVVLVVVLVVCVVPVPPDPPPLQDSNLCSVLPGNLVSVLVSVLVLLLQLCVLCVVVDPPVRSVVVSVVSVVVSVVVSVVSNVVSVVLSVVVVDDDPVDVPVVVVLVCCLLVVCCCVLLVVLVSLLVSLVSLLVRFGPDDDDPVVLVVLLVVLLVLLVVSLLVQVLSWQPLDDPDTSNVVVLVSLVVSLVVLVVCCVVSVDDSDNRSSSSSSSNSSSVSNNVLSVCCVPDPVSVVVSCVVNPPVVSVVVSNRDPPSVVSVVVVVVVVVVD